Protein AF-B6G979-F1 (afdb_monomer)

Organism: NCBI:txid445975

Sequence (177 aa):
HGLAAPDGGAGAPGVHGSSTDSAPNWQALIAEGRACAERASQGNEYGFYDSWYRSSYRGWLAGAQKNWKVADGKYWSTEELEDFELMLEVCRQTGVEPLVVIQPVKGAAYDQTAYTRDARADYYDMIRTACSRAGARVADFSDKEYDPLFLRDYSHPSAYGSACYSQAMWEFWTASE

pLDDT: mean 89.54, std 18.57, range [31.62, 98.81]

Solvent-accessible surface area (backbone atoms only — not comparable to full-atom values): 10316 Å² total; per-residue (Å²): 139,82,87,82,86,88,79,91,74,88,71,73,80,74,77,78,69,89,76,71,104,60,82,76,65,56,71,59,49,32,53,50,14,41,55,52,24,52,73,41,15,77,81,50,96,70,23,30,24,42,71,53,44,75,74,41,46,71,60,51,50,55,47,38,54,72,68,51,74,62,60,93,82,49,84,68,63,65,66,62,50,51,55,51,51,48,52,48,50,52,26,62,76,70,72,50,86,58,76,46,72,45,75,36,44,34,39,83,62,36,59,72,37,73,56,33,67,68,53,50,50,54,52,53,51,51,52,52,51,53,32,57,75,64,70,46,48,72,49,77,38,57,89,42,19,74,45,42,47,34,28,33,46,69,58,47,61,14,52,20,29,47,36,52,51,51,49,53,53,48,54,54,60,62,71,75,110

Mean predicted aligned error: 7.82 Å

Structure (mmCIF, N/CA/C/O backbone):
data_AF-B6G979-F1
#
_entry.id   AF-B6G979-F1
#
loop_
_atom_site.group_PDB
_atom_site.id
_atom_site.type_symbol
_atom_site.label_atom_id
_atom_site.label_alt_id
_atom_site.label_comp_id
_atom_site.label_asym_id
_atom_site.label_entity_id
_atom_site.label_seq_id
_atom_site.pdbx_PDB_ins_code
_atom_site.Cartn_x
_atom_site.Cartn_y
_atom_site.Cartn_z
_atom_site.occupancy
_atom_site.B_iso_or_equiv
_atom_site.auth_seq_id
_atom_site.auth_comp_id
_atom_site.auth_asym_id
_atom_site.auth_atom_id
_atom_site.pdbx_PDB_model_num
ATOM 1 N N . HIS A 1 1 ? 13.993 54.181 35.212 1.00 38.75 1 HIS A N 1
ATOM 2 C CA . HIS A 1 1 ? 13.264 55.237 34.482 1.00 38.75 1 HIS A CA 1
ATOM 3 C C . HIS A 1 1 ? 12.564 54.603 33.298 1.00 38.75 1 HIS A C 1
ATOM 5 O O . HIS A 1 1 ? 13.216 53.885 32.555 1.00 38.75 1 HIS A O 1
ATOM 11 N N . GLY A 1 2 ? 11.241 54.741 33.237 1.00 32.88 2 GLY A N 1
ATOM 12 C CA . GLY A 1 2 ? 10.390 54.040 32.281 1.00 32.88 2 GLY A CA 1
ATOM 13 C C . GLY A 1 2 ? 10.146 54.773 30.962 1.00 32.88 2 GLY A C 1
ATOM 14 O O . GLY A 1 2 ? 10.623 55.886 30.767 1.00 32.88 2 GLY A O 1
ATOM 15 N N . LEU A 1 3 ? 9.304 54.094 30.171 1.00 35.22 3 LEU A N 1
ATOM 16 C CA . LEU A 1 3 ? 8.438 54.539 29.070 1.00 35.22 3 LEU A CA 1
ATOM 17 C C . LEU A 1 3 ? 9.105 55.056 27.785 1.00 35.22 3 LEU A C 1
ATOM 19 O O . LEU A 1 3 ? 9.657 56.148 27.757 1.00 35.22 3 LEU A O 1
ATOM 23 N N . ALA A 1 4 ? 8.898 54.332 26.680 1.00 34.53 4 ALA A N 1
ATOM 24 C CA . ALA A 1 4 ? 7.824 54.649 25.726 1.00 34.53 4 ALA A CA 1
ATOM 25 C C . ALA A 1 4 ? 7.722 53.570 24.626 1.00 34.53 4 ALA A C 1
ATOM 27 O O . ALA A 1 4 ? 8.734 53.130 24.085 1.00 34.53 4 ALA A O 1
ATOM 28 N N . ALA A 1 5 ? 6.490 53.168 24.302 1.00 43.12 5 ALA A N 1
ATOM 29 C CA . ALA A 1 5 ? 6.134 52.531 23.033 1.00 43.12 5 ALA A CA 1
ATOM 30 C C . ALA A 1 5 ? 5.864 53.617 21.975 1.00 43.12 5 ALA A C 1
ATOM 32 O O . ALA A 1 5 ? 5.496 54.736 22.340 1.00 43.12 5 ALA A O 1
ATOM 33 N N . PRO A 1 6 ? 6.068 53.298 20.690 1.00 45.16 6 PRO A N 1
ATOM 34 C CA . PRO A 1 6 ? 5.013 53.501 19.680 1.00 45.16 6 PRO A CA 1
ATOM 35 C C . PRO A 1 6 ? 5.047 52.363 18.627 1.00 45.16 6 PRO A C 1
ATOM 37 O O . PRO A 1 6 ? 5.988 51.579 18.592 1.00 45.16 6 PRO A O 1
ATOM 40 N N . ASP A 1 7 ? 4.109 52.141 17.715 1.00 39.38 7 ASP A N 1
ATOM 41 C CA . ASP A 1 7 ? 2.789 52.688 17.427 1.00 39.38 7 ASP A CA 1
ATOM 42 C C . ASP A 1 7 ? 2.041 51.607 16.626 1.00 39.38 7 ASP A C 1
ATOM 44 O O . ASP A 1 7 ? 2.651 50.794 15.923 1.00 39.38 7 ASP A O 1
ATOM 48 N N . GLY A 1 8 ? 0.715 51.592 16.743 1.00 38.03 8 GLY A N 1
ATOM 49 C CA . GLY A 1 8 ? -0.152 50.653 16.045 1.00 38.03 8 GLY A CA 1
ATOM 50 C C . GLY A 1 8 ? -0.175 50.884 14.535 1.00 38.03 8 GLY A C 1
ATOM 51 O O . GLY A 1 8 ? -0.609 51.930 14.060 1.00 38.03 8 GLY A O 1
ATOM 52 N N . GLY A 1 9 ? 0.215 49.860 13.778 1.00 31.62 9 GLY A N 1
ATOM 53 C CA . GLY A 1 9 ? -0.150 49.700 12.376 1.00 31.62 9 GLY A CA 1
ATOM 54 C C . GLY A 1 9 ? -1.172 48.579 12.259 1.00 31.62 9 GLY A C 1
ATOM 55 O O . GLY A 1 9 ? -0.820 47.407 12.380 1.00 31.62 9 GLY A O 1
ATOM 56 N N . ALA A 1 10 ? -2.439 48.935 12.048 1.00 42.22 10 ALA A N 1
ATOM 57 C CA . ALA A 1 10 ? -3.503 47.993 11.732 1.00 42.22 10 ALA A CA 1
ATOM 58 C C . ALA A 1 10 ? -3.233 47.361 10.355 1.00 42.22 10 ALA A C 1
ATOM 60 O O . ALA A 1 10 ? -3.624 47.894 9.318 1.00 42.22 10 ALA A O 1
ATOM 61 N N . GLY A 1 11 ? -2.528 46.229 10.347 1.00 35.97 11 GLY A N 1
ATOM 62 C CA . GLY A 1 11 ? -2.514 45.318 9.212 1.00 35.97 11 GLY A CA 1
ATOM 63 C C . GLY A 1 11 ? -3.896 44.689 9.099 1.00 35.97 11 GLY A C 1
ATOM 64 O O . GLY A 1 11 ? -4.362 44.060 10.047 1.00 35.97 11 GLY A O 1
ATOM 65 N N . ALA A 1 12 ? -4.565 44.927 7.972 1.00 39.66 12 ALA A N 1
ATOM 66 C CA . ALA A 1 12 ? -5.878 44.377 7.669 1.00 39.66 12 ALA A CA 1
ATOM 67 C C . ALA A 1 12 ? -5.920 42.874 7.999 1.00 39.66 12 ALA A C 1
ATOM 69 O O . ALA A 1 12 ? -4.967 42.167 7.654 1.00 39.66 12 ALA A O 1
ATOM 70 N N . PRO A 1 13 ? -6.991 42.365 8.640 1.00 43.25 13 PRO A N 1
ATOM 71 C CA . PRO A 1 13 ? -7.164 40.932 8.761 1.00 43.25 13 PRO A CA 1
ATOM 72 C C . PRO A 1 13 ? -7.168 40.375 7.343 1.00 43.25 13 PRO A C 1
ATOM 74 O O . PRO A 1 13 ? -8.034 40.713 6.531 1.00 43.25 13 PRO A O 1
ATOM 77 N N . GLY A 1 14 ? -6.141 39.580 7.036 1.00 37.03 14 GLY A N 1
ATOM 78 C CA . GLY A 1 14 ? -6.128 38.757 5.846 1.00 37.03 14 GLY A CA 1
ATOM 79 C C . GLY A 1 14 ? -7.444 38.008 5.851 1.00 37.03 14 GLY A C 1
ATOM 80 O O . GLY A 1 14 ? -7.756 37.304 6.810 1.00 37.03 14 GLY A O 1
ATOM 81 N N . VAL A 1 15 ? -8.251 38.270 4.830 1.00 40.31 15 VAL A N 1
ATOM 82 C CA . VAL A 1 15 ? -9.494 37.566 4.580 1.00 40.31 15 VAL A CA 1
ATOM 83 C C . VAL A 1 15 ? -9.105 36.095 4.508 1.00 40.31 15 VAL A C 1
ATOM 85 O O . VAL A 1 15 ? -8.581 35.637 3.495 1.00 40.31 15 VAL A O 1
ATOM 88 N N . HIS A 1 16 ? -9.294 35.364 5.609 1.00 46.84 16 HIS A N 1
ATOM 89 C CA . HIS A 1 16 ? -9.448 33.925 5.559 1.00 46.84 16 HIS A CA 1
ATOM 90 C C . HIS A 1 16 ? -10.700 33.732 4.724 1.00 46.84 16 HIS A C 1
ATOM 92 O O . HIS A 1 16 ? -11.820 33.839 5.222 1.00 46.84 16 HIS A O 1
ATOM 98 N N . GLY A 1 17 ? -10.482 33.614 3.415 1.00 38.06 17 GLY A N 1
ATOM 99 C CA . GLY A 1 17 ? -11.512 33.329 2.446 1.00 38.06 17 GLY A CA 1
ATOM 100 C C . GLY A 1 17 ? -12.185 32.046 2.880 1.00 38.06 17 GLY A C 1
ATOM 101 O O . GLY A 1 17 ? -11.676 30.955 2.654 1.00 38.06 17 GLY A O 1
ATOM 102 N N . SER A 1 18 ? -13.323 32.206 3.541 1.00 54.16 18 SER A N 1
ATOM 103 C CA . SER A 1 18 ? -14.420 31.268 3.450 1.00 54.16 18 SER A CA 1
ATOM 104 C C . SER A 1 18 ? -14.801 31.185 1.968 1.00 54.16 18 SER A C 1
ATOM 106 O O . SER A 1 18 ? -15.424 32.092 1.417 1.00 54.16 18 SER A O 1
ATOM 108 N N . SER A 1 19 ? -14.294 30.146 1.305 1.00 48.06 19 SER A 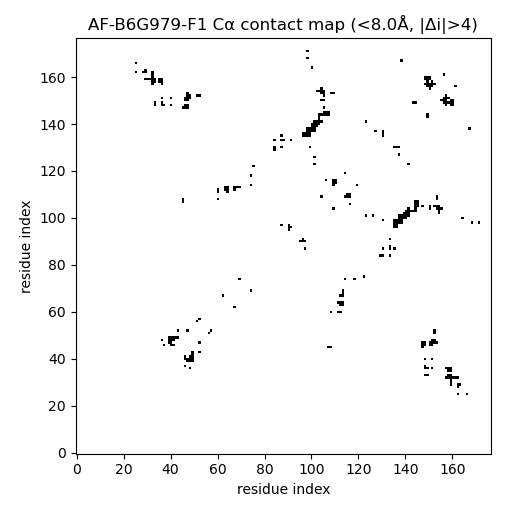N 1
ATOM 109 C CA . SER A 1 19 ? -14.677 29.681 -0.033 1.00 48.06 19 SER A CA 1
ATOM 110 C C . SER A 1 19 ? -14.074 28.276 -0.203 1.00 48.06 19 SER A C 1
ATOM 112 O O . SER A 1 19 ? -12.853 28.165 -0.234 1.00 48.06 19 SER A O 1
ATOM 114 N N . THR A 1 20 ? -14.782 27.149 -0.266 1.00 48.81 20 THR A N 1
ATOM 115 C CA . THR A 1 20 ? -16.203 26.840 -0.485 1.00 48.81 20 THR A CA 1
ATOM 116 C C . THR A 1 20 ? -16.467 25.394 -0.035 1.00 48.81 20 THR A C 1
ATOM 118 O O . THR A 1 20 ? -15.630 24.526 -0.282 1.00 48.81 20 THR A O 1
ATOM 121 N N . ASP A 1 21 ? -17.653 25.154 0.534 1.00 62.19 21 ASP A N 1
ATOM 122 C CA . ASP A 1 21 ? -18.290 23.863 0.862 1.00 62.19 21 ASP A CA 1
ATOM 123 C C . ASP A 1 21 ? -18.506 22.946 -0.358 1.00 62.19 21 ASP A C 1
ATOM 125 O O . ASP A 1 21 ? -19.631 22.633 -0.751 1.00 62.19 21 ASP A O 1
ATOM 129 N N . SER A 1 22 ? -17.441 22.499 -1.011 1.00 77.75 22 SER A N 1
ATOM 130 C CA . SER A 1 22 ? -17.557 21.483 -2.054 1.00 77.75 22 SER A CA 1
ATOM 131 C C . SER A 1 22 ? -16.469 20.443 -1.894 1.00 77.75 22 SER A C 1
ATOM 133 O O . SER A 1 22 ? -15.292 20.794 -1.799 1.00 77.75 22 SER A O 1
ATOM 135 N N . ALA A 1 23 ? -16.874 19.171 -1.902 1.00 88.62 23 ALA A N 1
ATOM 136 C CA . ALA A 1 23 ? -15.964 18.036 -1.916 1.00 88.62 23 ALA A CA 1
ATOM 137 C C . ALA A 1 23 ? -14.838 18.253 -2.949 1.00 88.62 23 ALA A C 1
ATOM 139 O O . ALA A 1 23 ? -15.125 18.724 -4.059 1.00 88.62 23 ALA A O 1
ATOM 140 N N . PRO A 1 24 ? -13.571 17.923 -2.624 1.00 94.88 24 PRO A N 1
ATOM 141 C CA . PRO A 1 24 ? -12.489 17.978 -3.596 1.00 94.88 24 PRO A CA 1
ATOM 142 C C . PRO A 1 24 ? -12.850 17.186 -4.853 1.00 94.88 24 PRO A C 1
ATOM 144 O O . PRO A 1 24 ? -13.507 16.146 -4.784 1.00 94.88 24 PRO A O 1
ATOM 147 N N . ASN A 1 25 ? -12.392 17.645 -6.018 1.00 96.94 25 ASN A N 1
ATOM 148 C CA . ASN A 1 25 ? -12.552 16.880 -7.251 1.00 96.94 25 ASN A CA 1
ATOM 149 C C . ASN A 1 25 ? -11.577 15.689 -7.250 1.00 96.94 25 ASN A C 1
ATOM 151 O O . ASN A 1 25 ? -10.514 15.730 -7.871 1.00 96.94 25 ASN A O 1
ATOM 155 N N . TRP A 1 26 ? -11.939 14.632 -6.522 1.00 97.56 26 TRP A N 1
ATOM 156 C CA . TRP A 1 26 ? -11.119 13.438 -6.335 1.00 97.56 26 TRP A CA 1
ATOM 157 C C . TRP A 1 26 ? -10.763 12.762 -7.651 1.00 97.56 26 TRP A C 1
ATOM 159 O O . TRP A 1 26 ? -9.627 12.329 -7.825 1.00 97.56 26 TRP A O 1
ATOM 169 N N . GLN A 1 27 ? -11.686 12.750 -8.614 1.00 97.94 27 GLN A N 1
ATOM 170 C CA . GLN A 1 27 ? -11.421 12.209 -9.943 1.00 97.94 27 GLN A CA 1
ATOM 171 C C . GLN A 1 27 ? -10.267 12.950 -10.633 1.00 97.94 27 GLN A C 1
ATOM 173 O O . GLN A 1 27 ? -9.372 12.307 -11.183 1.00 97.94 27 GLN A O 1
ATOM 178 N N . ALA A 1 28 ? -10.255 14.286 -10.582 1.00 98.31 28 ALA A N 1
ATOM 179 C CA . ALA A 1 28 ? -9.175 15.086 -11.153 1.00 98.31 28 ALA A CA 1
ATOM 180 C C . ALA A 1 28 ? -7.848 14.883 -10.404 1.00 98.31 28 ALA A C 1
ATOM 182 O O . ALA A 1 28 ? -6.824 14.663 -11.046 1.00 98.31 28 ALA A O 1
ATOM 183 N N . LEU A 1 29 ? -7.869 14.881 -9.066 1.00 98.56 29 LEU A N 1
ATOM 184 C CA . LEU A 1 29 ? -6.671 14.683 -8.238 1.00 98.56 29 LEU A CA 1
ATOM 185 C C . LEU A 1 29 ? -6.046 13.296 -8.447 1.00 98.56 29 LEU A C 1
ATOM 187 O O . LEU A 1 29 ? -4.827 13.164 -8.545 1.00 98.56 29 LEU A O 1
ATOM 191 N N . ILE A 1 30 ? -6.872 12.256 -8.568 1.00 98.75 30 ILE A N 1
ATOM 192 C CA . ILE A 1 30 ? -6.418 10.892 -8.855 1.00 98.75 30 ILE A CA 1
ATOM 193 C C . ILE A 1 30 ? -5.847 10.788 -10.269 1.00 98.75 30 ILE A C 1
ATOM 195 O O . ILE A 1 30 ? -4.794 10.174 -10.453 1.00 98.75 30 ILE A O 1
ATOM 199 N N . ALA A 1 31 ? -6.502 11.393 -11.264 1.00 98.75 31 ALA A N 1
ATOM 200 C CA . ALA A 1 31 ? -6.002 11.411 -12.637 1.00 98.75 31 ALA A CA 1
ATOM 201 C C . ALA A 1 31 ? -4.652 12.142 -12.737 1.00 98.75 31 ALA A C 1
ATOM 203 O O . ALA A 1 31 ? -3.720 11.643 -13.371 1.00 98.75 31 ALA A O 1
ATOM 204 N N . GLU A 1 32 ? -4.514 13.284 -12.062 1.00 98.75 32 GLU A N 1
ATOM 205 C CA . GLU A 1 32 ? -3.253 14.020 -11.973 1.00 98.75 32 GLU A CA 1
ATOM 206 C C . GLU A 1 32 ? -2.170 13.197 -11.264 1.00 98.75 32 GLU A C 1
ATOM 208 O O . GLU A 1 32 ? -1.052 13.078 -11.772 1.00 98.75 32 GLU A O 1
ATOM 213 N N . GLY A 1 33 ? -2.506 12.570 -10.133 1.00 98.75 33 GLY A N 1
ATOM 214 C CA . GLY A 1 33 ? -1.609 11.684 -9.396 1.00 98.75 33 GLY A CA 1
ATOM 215 C C . GLY A 1 33 ? -1.112 10.514 -10.248 1.00 98.75 33 GLY A C 1
ATOM 216 O O . GLY A 1 33 ? 0.084 10.212 -10.240 1.00 98.75 33 GLY A O 1
ATOM 217 N N . ARG A 1 34 ? -1.997 9.901 -11.044 1.00 98.75 34 ARG A N 1
ATOM 218 C CA . ARG A 1 34 ? -1.643 8.833 -11.993 1.00 98.75 34 ARG A CA 1
ATOM 219 C C . ARG A 1 34 ? -0.700 9.338 -13.079 1.00 98.75 34 ARG A C 1
ATOM 221 O O . ARG A 1 34 ? 0.357 8.744 -13.268 1.00 98.75 34 ARG A O 1
ATOM 228 N N . ALA A 1 35 ? -0.995 10.478 -13.701 1.00 98.75 35 ALA A N 1
ATOM 229 C CA . ALA A 1 35 ? -0.119 11.067 -14.713 1.00 98.75 35 ALA A CA 1
ATOM 230 C C . ALA A 1 35 ? 1.263 11.456 -14.142 1.00 98.75 35 ALA A C 1
ATOM 232 O O . ALA A 1 35 ? 2.286 11.314 -14.814 1.00 98.75 35 ALA A O 1
ATOM 233 N N . CYS A 1 36 ? 1.322 11.940 -12.897 1.00 98.75 36 CYS A N 1
ATOM 234 C CA . CYS A 1 36 ? 2.577 12.186 -12.182 1.00 98.75 36 CYS A CA 1
ATOM 235 C C . CYS A 1 36 ? 3.379 10.895 -11.975 1.00 98.75 36 CYS A C 1
ATOM 237 O O . CYS A 1 36 ? 4.582 10.883 -12.245 1.00 98.75 36 CYS A O 1
ATOM 239 N N . ALA A 1 37 ? 2.726 9.821 -11.525 1.00 98.62 37 ALA A N 1
ATOM 240 C CA . ALA A 1 37 ? 3.371 8.529 -11.320 1.00 98.62 37 ALA A CA 1
ATOM 241 C C . ALA A 1 37 ? 3.907 7.944 -12.637 1.00 98.62 37 ALA A C 1
ATOM 243 O O . ALA A 1 37 ? 5.048 7.489 -12.672 1.00 98.62 37 ALA A O 1
ATOM 244 N N . GLU A 1 38 ? 3.145 8.031 -13.732 1.00 98.56 38 GLU A N 1
ATOM 245 C CA . GLU A 1 38 ? 3.563 7.591 -15.074 1.00 98.56 38 GLU A CA 1
ATOM 246 C C . GLU A 1 38 ? 4.804 8.335 -15.563 1.00 98.56 38 GLU A C 1
ATOM 248 O O . GLU A 1 38 ? 5.779 7.717 -15.986 1.00 98.56 38 GLU A O 1
ATOM 253 N N . ARG A 1 39 ? 4.812 9.671 -15.467 1.00 98.69 39 ARG A N 1
ATOM 254 C CA . ARG A 1 39 ? 5.978 10.483 -15.859 1.00 98.69 39 ARG A CA 1
ATOM 255 C C . ARG A 1 39 ? 7.228 10.142 -15.056 1.00 98.69 39 ARG A C 1
ATOM 257 O O . ARG A 1 39 ? 8.331 10.276 -15.572 1.00 98.69 39 ARG A O 1
ATOM 264 N N . ALA A 1 40 ? 7.060 9.731 -13.803 1.00 98.50 40 ALA A N 1
ATOM 265 C CA . ALA A 1 40 ? 8.165 9.401 -12.918 1.00 98.50 40 ALA A CA 1
ATOM 266 C C . ALA A 1 40 ? 8.685 7.960 -13.074 1.00 98.50 40 ALA A C 1
ATOM 268 O O . ALA A 1 40 ? 9.722 7.665 -12.483 1.00 98.50 40 ALA A O 1
ATOM 269 N N . SER A 1 41 ? 8.003 7.076 -13.816 1.00 97.94 41 SER A N 1
ATOM 270 C CA . SER A 1 41 ? 8.258 5.622 -13.830 1.00 97.94 41 SER A CA 1
ATOM 271 C C . SER A 1 41 ? 8.441 5.015 -15.229 1.00 97.94 41 SER A C 1
ATOM 273 O O . SER A 1 41 ? 8.054 3.879 -15.491 1.00 97.94 41 SER A O 1
ATOM 275 N N . GLN A 1 42 ? 9.048 5.762 -16.153 1.00 97.38 42 GLN A N 1
ATOM 276 C CA . GLN A 1 42 ? 9.172 5.355 -17.561 1.00 97.38 42 GLN A CA 1
ATOM 277 C C . GLN A 1 42 ? 10.357 4.414 -17.830 1.00 97.38 42 GLN A C 1
ATOM 279 O O . GLN A 1 42 ? 10.444 3.808 -18.896 1.00 97.38 42 GLN A O 1
ATOM 284 N N . GLY A 1 43 ? 11.299 4.313 -16.895 1.00 96.69 43 GLY A N 1
ATOM 285 C CA . GLY A 1 43 ? 12.577 3.630 -17.068 1.00 96.69 43 GLY A CA 1
ATOM 286 C C . GLY A 1 43 ? 12.622 2.188 -16.567 1.00 96.69 43 GLY A C 1
ATOM 287 O O . GLY A 1 43 ? 13.712 1.614 -16.531 1.00 96.69 43 GLY A O 1
ATOM 288 N N . ASN A 1 44 ? 11.502 1.604 -16.129 1.00 97.44 44 ASN A N 1
ATOM 289 C CA . ASN A 1 44 ? 11.465 0.232 -15.617 1.00 97.44 44 ASN A CA 1
ATOM 290 C C . ASN A 1 44 ? 10.085 -0.430 -15.751 1.00 97.44 44 ASN A C 1
ATOM 292 O O . ASN A 1 44 ? 9.057 0.234 -15.756 1.00 97.44 44 ASN A O 1
ATOM 296 N N . GLU A 1 45 ? 10.075 -1.762 -15.809 1.00 95.56 45 GLU A N 1
ATOM 297 C CA . GLU A 1 45 ? 8.861 -2.576 -15.992 1.00 95.56 45 GLU A CA 1
ATOM 298 C C . GLU A 1 45 ? 7.972 -2.675 -14.739 1.00 95.56 45 GLU A C 1
ATOM 300 O O . GLU A 1 45 ? 6.800 -3.025 -14.834 1.00 95.56 45 GLU A O 1
ATOM 305 N N . TYR A 1 46 ? 8.508 -2.346 -13.560 1.00 96.56 46 TYR A N 1
ATOM 306 C CA . TYR A 1 46 ? 7.816 -2.483 -12.273 1.00 96.56 46 TYR A CA 1
ATOM 307 C C . TYR A 1 46 ? 7.033 -1.220 -11.866 1.00 96.56 46 TYR A C 1
ATOM 309 O O . TYR A 1 46 ? 6.410 -1.183 -10.799 1.00 96.56 46 TYR A O 1
ATOM 317 N N . GLY A 1 47 ? 7.104 -0.150 -12.665 1.00 97.88 47 GLY A N 1
ATOM 318 C CA . GLY A 1 47 ? 6.479 1.137 -12.354 1.00 97.88 47 GLY A CA 1
ATOM 319 C C . GLY A 1 47 ? 7.060 1.825 -11.111 1.00 97.88 47 GLY A C 1
ATOM 320 O O . GLY A 1 47 ? 6.376 2.593 -10.437 1.00 97.88 47 GLY A O 1
ATOM 321 N N . PHE A 1 48 ? 8.306 1.530 -10.735 1.00 98.62 48 PHE A N 1
ATOM 322 C CA . PHE A 1 48 ? 9.003 2.302 -9.706 1.00 98.62 48 PHE A CA 1
ATOM 323 C C . PHE A 1 48 ? 9.360 3.688 -10.225 1.00 98.62 48 PHE A C 1
ATOM 325 O O . PHE A 1 48 ? 9.592 3.868 -11.417 1.00 98.62 48 PHE A O 1
ATOM 332 N N . TYR A 1 49 ? 9.489 4.664 -9.332 1.00 98.62 49 TYR A N 1
ATOM 333 C CA . TYR A 1 49 ? 10.049 5.950 -9.717 1.00 98.62 49 TYR A CA 1
ATOM 334 C C . TYR A 1 49 ? 11.506 5.762 -10.138 1.00 98.62 49 TYR A C 1
ATOM 336 O O . TYR A 1 49 ? 12.310 5.160 -9.421 1.00 98.62 49 TYR A O 1
ATOM 344 N N . ASP A 1 50 ? 11.857 6.307 -11.296 1.00 98.75 50 ASP A N 1
ATOM 345 C CA . ASP A 1 50 ? 13.116 6.027 -11.979 1.00 98.75 50 ASP A CA 1
ATOM 346 C C . ASP A 1 50 ? 14.344 6.432 -11.157 1.00 98.75 50 ASP A C 1
ATOM 348 O O . ASP A 1 50 ? 15.398 5.801 -11.253 1.00 98.75 50 ASP A O 1
ATOM 352 N N . SER A 1 51 ? 14.218 7.480 -10.335 1.00 97.94 51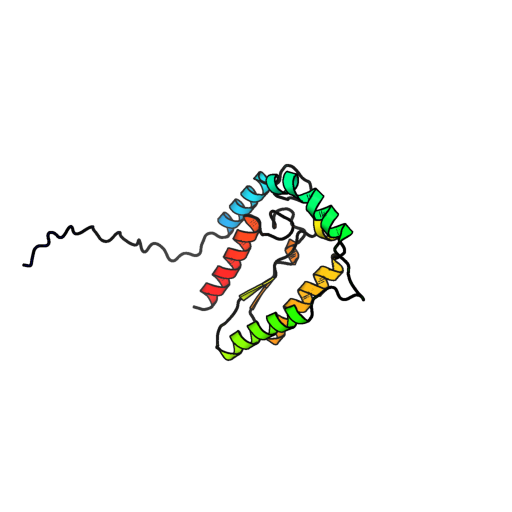 SER A N 1
ATOM 353 C CA . SER A 1 51 ? 15.269 7.900 -9.405 1.00 97.94 51 SER A CA 1
ATOM 354 C C . SER A 1 51 ? 15.592 6.798 -8.399 1.00 97.94 51 SER A C 1
ATOM 356 O O . SER A 1 51 ? 16.751 6.397 -8.304 1.00 97.94 51 SER A O 1
ATOM 358 N N . TRP A 1 52 ? 14.573 6.272 -7.716 1.00 98.31 52 TRP A N 1
ATOM 359 C CA . TRP A 1 52 ? 14.716 5.198 -6.736 1.00 98.31 52 TRP A CA 1
ATOM 360 C C . TRP A 1 52 ? 15.139 3.886 -7.395 1.00 98.31 52 TRP A C 1
ATOM 362 O O . TRP A 1 52 ? 16.031 3.198 -6.898 1.00 98.31 52 TRP A O 1
ATOM 372 N N . TYR A 1 53 ? 14.555 3.551 -8.548 1.00 98.56 53 TYR A N 1
ATOM 373 C CA . TYR A 1 53 ? 14.879 2.318 -9.258 1.00 98.56 53 TYR A CA 1
ATOM 374 C C . TYR A 1 53 ? 16.372 2.231 -9.589 1.00 98.56 53 TYR A C 1
ATOM 376 O O . TYR A 1 53 ? 17.034 1.248 -9.248 1.00 98.56 53 TYR A O 1
ATOM 384 N N . ARG A 1 54 ? 16.930 3.295 -10.185 1.00 98.31 54 ARG A N 1
ATOM 385 C CA . ARG A 1 54 ? 18.353 3.354 -10.549 1.00 98.31 54 ARG A CA 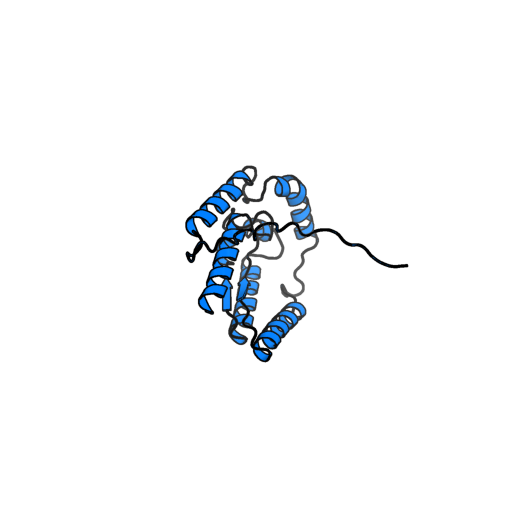1
ATOM 386 C C . ARG A 1 54 ? 19.280 3.295 -9.339 1.00 98.31 54 ARG A C 1
ATOM 388 O O . ARG A 1 54 ? 20.337 2.677 -9.437 1.00 98.31 54 ARG A O 1
ATOM 395 N N . SER A 1 55 ? 18.925 3.947 -8.232 1.00 97.75 55 SER A N 1
ATOM 396 C CA . SER A 1 55 ? 19.807 4.040 -7.063 1.00 97.75 55 SER A CA 1
ATOM 397 C C . SER A 1 55 ? 19.711 2.846 -6.119 1.00 97.75 55 SER A C 1
ATOM 399 O O . SER A 1 55 ? 20.693 2.520 -5.458 1.00 97.75 55 SER A O 1
ATOM 401 N N . SER A 1 56 ? 18.537 2.221 -6.010 1.00 98.19 56 SER A N 1
ATOM 402 C CA . SER A 1 56 ? 18.193 1.435 -4.820 1.00 98.19 56 SER A CA 1
ATOM 403 C C . SER A 1 56 ? 17.671 0.035 -5.122 1.00 98.19 56 SER A C 1
ATOM 405 O O . SER A 1 56 ? 17.940 -0.867 -4.330 1.00 98.19 56 SER A O 1
ATOM 407 N N . TYR A 1 57 ? 16.996 -0.195 -6.255 1.00 98.19 57 TYR A N 1
ATOM 408 C CA . TYR A 1 57 ? 16.284 -1.459 -6.496 1.00 98.19 57 TYR A CA 1
ATOM 409 C C . TYR A 1 57 ? 17.192 -2.694 -6.426 1.00 98.19 57 TYR A C 1
ATOM 411 O O . TYR A 1 57 ? 16.893 -3.638 -5.699 1.00 98.19 57 TYR A O 1
ATOM 419 N N . ARG A 1 58 ? 18.345 -2.674 -7.114 1.00 98.06 58 ARG A N 1
ATOM 420 C CA . ARG A 1 58 ? 19.276 -3.821 -7.127 1.00 98.06 58 ARG A CA 1
ATOM 421 C C . ARG A 1 58 ? 19.805 -4.152 -5.730 1.00 98.06 58 ARG A C 1
ATOM 423 O O . ARG A 1 58 ? 19.908 -5.322 -5.377 1.00 98.06 58 ARG A O 1
ATOM 430 N N . GLY A 1 59 ? 20.141 -3.124 -4.949 1.00 98.44 59 GLY A N 1
ATOM 431 C CA . GLY A 1 59 ? 20.641 -3.289 -3.583 1.00 98.44 59 GLY A CA 1
ATOM 432 C C . GLY A 1 59 ? 19.558 -3.792 -2.632 1.00 98.44 59 GLY A C 1
ATOM 433 O O . GLY A 1 59 ? 19.801 -4.723 -1.867 1.00 98.44 59 GLY A O 1
ATOM 434 N N . TRP A 1 60 ? 18.353 -3.224 -2.730 1.00 98.12 60 TRP A N 1
ATOM 435 C CA . TRP A 1 60 ? 17.186 -3.668 -1.974 1.00 98.12 60 TRP A CA 1
ATOM 436 C C . TRP A 1 60 ? 16.859 -5.136 -2.266 1.00 98.12 60 TRP A C 1
ATOM 438 O O . TRP A 1 60 ? 16.780 -5.928 -1.331 1.00 98.12 60 TRP A O 1
ATOM 448 N N . LEU A 1 61 ? 16.770 -5.525 -3.544 1.00 98.12 61 LEU A N 1
ATOM 449 C CA . LEU A 1 61 ? 16.418 -6.889 -3.940 1.00 98.12 61 LEU A CA 1
ATOM 450 C C . LEU A 1 61 ? 17.465 -7.905 -3.471 1.00 98.12 61 LEU A C 1
ATOM 452 O O . LEU A 1 61 ? 17.115 -8.912 -2.858 1.00 98.12 61 LEU A O 1
ATOM 456 N N . ALA A 1 62 ? 18.752 -7.624 -3.697 1.00 98.25 62 ALA A N 1
ATOM 457 C CA . ALA A 1 62 ? 19.831 -8.493 -3.229 1.00 98.25 62 ALA A CA 1
ATOM 458 C C . ALA A 1 62 ? 19.826 -8.633 -1.696 1.00 98.25 62 ALA A C 1
ATOM 460 O O . ALA A 1 62 ? 20.036 -9.725 -1.166 1.00 98.25 62 ALA A O 1
ATOM 461 N N . GLY A 1 63 ? 19.555 -7.537 -0.979 1.00 97.94 63 GLY A N 1
ATOM 462 C CA . GLY A 1 63 ? 19.397 -7.535 0.473 1.00 97.94 63 GLY A CA 1
ATOM 463 C C . GLY A 1 63 ? 18.211 -8.380 0.934 1.00 97.94 63 GLY A C 1
ATOM 464 O O . GLY A 1 63 ? 18.375 -9.212 1.826 1.00 97.94 63 GLY A O 1
ATOM 465 N N . ALA A 1 64 ? 17.049 -8.220 0.300 1.00 96.62 64 ALA A N 1
ATOM 466 C CA . ALA A 1 64 ? 15.841 -8.982 0.597 1.00 96.62 64 ALA A CA 1
ATOM 467 C C . ALA A 1 64 ? 16.057 -10.485 0.365 1.00 96.62 64 ALA A C 1
ATOM 469 O O . ALA A 1 64 ? 15.842 -11.289 1.265 1.00 96.62 64 ALA A O 1
ATOM 470 N N . GLN A 1 65 ? 16.583 -10.881 -0.794 1.00 96.19 65 GLN A N 1
ATOM 471 C CA . GLN A 1 65 ? 16.831 -12.291 -1.123 1.00 96.19 65 GLN A CA 1
ATOM 472 C C . GLN A 1 65 ? 17.854 -12.950 -0.189 1.00 96.19 65 GLN A C 1
ATOM 474 O O . GLN A 1 65 ? 17.718 -14.119 0.197 1.00 96.19 65 GLN A O 1
ATOM 479 N N . LYS A 1 66 ? 18.885 -12.197 0.206 1.00 96.31 66 LYS A N 1
ATOM 480 C CA . LYS A 1 66 ? 19.909 -12.688 1.126 1.00 96.31 66 LYS A CA 1
ATOM 481 C C . LYS A 1 66 ? 19.369 -12.829 2.548 1.00 96.31 66 LYS A C 1
ATOM 483 O O . LYS A 1 66 ? 19.562 -13.881 3.157 1.00 96.31 66 LYS A O 1
ATOM 488 N N . ASN A 1 67 ? 18.717 -11.789 3.063 1.00 94.56 67 ASN A N 1
ATOM 489 C CA . ASN A 1 67 ? 18.483 -11.628 4.498 1.00 94.56 67 ASN A CA 1
ATOM 490 C C . ASN A 1 67 ? 17.058 -11.968 4.937 1.00 94.56 67 ASN A C 1
ATOM 492 O O . ASN A 1 67 ? 16.871 -12.346 6.089 1.00 94.56 67 ASN A O 1
ATOM 496 N N . TRP A 1 68 ? 16.054 -11.835 4.070 1.00 93.00 68 TRP A N 1
ATOM 497 C CA . TRP A 1 68 ? 14.677 -12.137 4.450 1.00 93.00 68 TRP A CA 1
ATOM 498 C C . TRP A 1 68 ? 14.478 -13.647 4.428 1.00 93.00 68 TRP A C 1
ATOM 500 O O . TRP A 1 68 ? 14.718 -14.315 3.416 1.00 93.00 68 TRP A O 1
ATOM 510 N N . LYS A 1 69 ? 14.097 -14.189 5.583 1.00 86.56 69 LYS A N 1
ATOM 511 C CA . LYS A 1 69 ? 13.860 -15.611 5.814 1.00 86.56 69 LYS A CA 1
ATOM 512 C C . LYS A 1 69 ? 12.590 -15.753 6.633 1.00 86.56 69 LYS A C 1
ATOM 514 O O . LYS A 1 69 ? 12.340 -14.958 7.531 1.00 86.56 69 LYS A O 1
ATOM 519 N N . VAL A 1 70 ? 11.829 -16.790 6.321 1.00 84.44 70 VAL A N 1
ATOM 520 C CA . VAL A 1 70 ? 10.638 -17.176 7.072 1.00 84.44 70 VAL A CA 1
ATOM 521 C C . VAL A 1 70 ? 11.064 -18.321 7.975 1.00 84.44 70 VAL A C 1
ATOM 523 O O . VAL A 1 70 ? 11.443 -19.384 7.483 1.00 84.44 70 VAL A O 1
ATOM 526 N N . ALA A 1 71 ? 11.077 -18.085 9.282 1.00 79.62 71 ALA A N 1
ATOM 527 C CA . ALA A 1 71 ? 11.409 -19.111 10.261 1.00 79.62 71 ALA A CA 1
ATOM 528 C C . ALA A 1 71 ? 10.138 -19.892 10.611 1.00 79.62 71 ALA A C 1
ATOM 530 O O . ALA A 1 71 ? 9.133 -19.293 10.983 1.00 79.62 71 ALA A O 1
ATOM 531 N N . ASP A 1 72 ? 10.170 -21.217 10.464 1.00 81.50 72 ASP A N 1
ATOM 532 C CA . ASP A 1 72 ? 9.085 -22.120 10.880 1.00 81.50 72 ASP A CA 1
ATOM 533 C C . ASP A 1 72 ? 7.690 -21.754 10.329 1.00 81.50 72 ASP A C 1
ATOM 535 O O . ASP A 1 72 ? 6.675 -21.938 10.997 1.00 81.50 72 ASP A O 1
ATOM 539 N N . GLY A 1 73 ? 7.629 -21.192 9.115 1.00 75.75 73 GLY A N 1
ATOM 540 C CA . GLY A 1 73 ? 6.372 -20.752 8.492 1.00 75.75 73 GLY A CA 1
ATOM 541 C C . GLY A 1 73 ? 5.728 -19.522 9.146 1.00 75.75 73 GLY A C 1
ATOM 542 O O . GLY A 1 73 ? 4.619 -19.147 8.774 1.00 75.75 73 GLY A O 1
ATOM 543 N N . LYS A 1 74 ? 6.406 -18.873 10.099 1.00 82.81 74 LYS A N 1
ATOM 544 C CA . LYS A 1 74 ? 5.949 -17.637 10.737 1.00 82.81 74 LYS A CA 1
ATOM 545 C C . LYS A 1 74 ? 6.411 -16.443 9.916 1.00 82.81 74 LYS A C 1
ATOM 547 O O . LYS A 1 74 ? 7.560 -16.013 10.004 1.00 82.81 74 LYS A O 1
ATOM 552 N N . TYR A 1 75 ? 5.508 -15.931 9.091 1.00 85.06 75 TYR A N 1
ATOM 553 C CA . TYR A 1 75 ? 5.770 -14.757 8.262 1.00 85.06 75 TYR A CA 1
ATOM 554 C C . TYR A 1 75 ? 5.654 -13.444 9.047 1.00 85.06 75 TYR A C 1
ATOM 556 O O . TYR A 1 75 ? 6.354 -12.482 8.732 1.00 85.06 75 TYR A O 1
ATOM 564 N N . TRP A 1 76 ? 4.797 -13.411 10.070 1.00 88.06 76 TRP A N 1
ATOM 565 C CA . TRP A 1 76 ? 4.396 -12.185 10.763 1.00 88.06 76 TRP A CA 1
ATOM 566 C C . TRP A 1 76 ? 4.808 -12.210 12.229 1.00 88.06 76 TRP A C 1
ATOM 568 O O . TRP A 1 76 ? 4.796 -13.262 12.872 1.00 88.06 76 TRP A O 1
ATOM 578 N N . SER A 1 77 ? 5.166 -11.037 12.749 1.00 88.75 77 SER A N 1
ATOM 579 C CA . SER A 1 77 ? 5.431 -10.852 14.173 1.00 88.75 77 SER A CA 1
ATOM 580 C C . SER A 1 77 ? 4.116 -10.909 14.946 1.00 88.75 77 SER A C 1
ATOM 582 O O . SER A 1 77 ? 3.188 -10.159 14.648 1.00 88.75 77 SER A O 1
ATOM 584 N N . THR A 1 78 ? 4.042 -11.792 15.941 1.00 91.06 78 THR A N 1
ATOM 585 C CA . THR A 1 78 ? 2.918 -11.823 16.885 1.00 91.06 78 THR A CA 1
ATOM 586 C C . THR A 1 78 ? 2.923 -10.593 17.784 1.00 91.06 78 THR A C 1
ATOM 588 O O . THR A 1 78 ? 1.859 -10.067 18.071 1.00 91.06 78 THR A O 1
ATOM 591 N N . GLU A 1 79 ? 4.107 -10.097 18.156 1.00 95.00 79 GLU A N 1
ATOM 592 C CA . GLU A 1 79 ? 4.266 -8.908 19.006 1.00 95.00 79 GLU A CA 1
ATOM 593 C C . GLU A 1 79 ? 3.699 -7.655 18.316 1.00 95.00 79 GLU A C 1
ATOM 595 O O . GLU A 1 79 ? 2.912 -6.929 18.907 1.00 95.00 79 GLU A O 1
ATOM 600 N N . GLU A 1 80 ? 3.987 -7.454 17.024 1.00 96.56 80 GLU A N 1
ATOM 601 C CA . GLU A 1 80 ? 3.445 -6.310 16.264 1.00 96.56 80 GLU A CA 1
ATOM 602 C C . GLU A 1 80 ? 1.921 -6.398 16.080 1.00 96.56 80 GLU A C 1
ATOM 604 O O . GLU A 1 80 ? 1.229 -5.380 16.049 1.00 96.56 80 GLU A O 1
ATOM 609 N N . LEU A 1 81 ? 1.377 -7.616 15.952 1.00 96.44 81 LEU A N 1
ATOM 610 C CA . LEU A 1 81 ? -0.072 -7.812 15.908 1.00 96.44 81 LEU A CA 1
ATOM 611 C C . LEU A 1 81 ? -0.712 -7.487 17.263 1.00 96.44 81 LEU A C 1
ATOM 613 O O . LEU A 1 81 ? -1.747 -6.826 17.295 1.00 96.44 81 LEU A O 1
ATOM 617 N N . GLU A 1 82 ? -0.105 -7.926 18.366 1.00 97.62 82 GLU A N 1
ATOM 618 C CA . GLU A 1 82 ? -0.569 -7.627 19.725 1.00 97.62 82 GLU A CA 1
ATOM 619 C C . GLU A 1 82 ? -0.539 -6.119 20.010 1.00 97.62 82 GLU A C 1
ATOM 621 O O . GLU A 1 82 ? -1.522 -5.577 20.516 1.00 97.62 82 GLU A O 1
ATOM 626 N N . ASP A 1 83 ? 0.525 -5.421 19.607 1.00 98.44 83 ASP A N 1
ATOM 627 C CA . ASP A 1 83 ? 0.636 -3.964 19.734 1.00 98.44 83 ASP A CA 1
ATOM 628 C C . ASP A 1 83 ? -0.420 -3.231 18.890 1.00 98.44 83 ASP A C 1
ATOM 630 O O . ASP A 1 83 ? -1.043 -2.264 19.346 1.00 98.44 83 ASP A O 1
ATOM 634 N N . PHE A 1 84 ? -0.676 -3.706 17.667 1.00 98.31 84 PHE A N 1
ATOM 635 C CA . PHE A 1 84 ? -1.735 -3.166 16.818 1.00 98.31 84 PHE A CA 1
ATOM 636 C C . PHE A 1 84 ? -3.126 -3.370 17.434 1.00 98.31 84 PHE A C 1
ATOM 638 O O . PHE A 1 84 ? -3.919 -2.428 17.500 1.00 98.31 84 PHE A O 1
ATOM 645 N N . GLU A 1 85 ? -3.425 -4.572 17.930 1.00 98.19 85 GLU A N 1
ATOM 646 C CA . GLU A 1 85 ? -4.687 -4.870 18.613 1.00 98.19 85 GLU A CA 1
ATOM 647 C C . GLU A 1 85 ? -4.853 -4.043 19.895 1.00 98.19 85 GLU A C 1
ATOM 649 O O . GLU A 1 85 ? -5.953 -3.556 20.172 1.00 98.19 85 GLU A O 1
ATOM 654 N N . LEU A 1 86 ? -3.769 -3.814 20.642 1.00 98.44 86 LEU A N 1
ATOM 655 C CA . LEU A 1 86 ? -3.767 -2.952 21.821 1.00 98.44 86 LEU A CA 1
ATOM 656 C C . LEU A 1 86 ? -4.122 -1.504 21.462 1.00 98.44 86 LEU A C 1
ATOM 658 O O . LEU A 1 86 ? -4.925 -0.883 22.159 1.00 98.44 86 LEU A O 1
ATOM 662 N N . MET A 1 87 ? -3.580 -0.965 20.366 1.00 98.44 87 MET A N 1
ATOM 663 C CA . MET A 1 87 ? -3.934 0.376 19.888 1.00 98.44 87 MET A CA 1
ATOM 664 C C . MET A 1 87 ? -5.432 0.482 19.566 1.00 98.44 87 MET A C 1
ATOM 666 O O . MET A 1 87 ? -6.091 1.421 20.018 1.00 98.44 87 MET A O 1
ATOM 670 N N . LEU A 1 88 ? -5.992 -0.507 18.859 1.00 98.44 88 LEU A N 1
ATOM 671 C CA . LEU A 1 88 ? -7.424 -0.543 18.542 1.00 98.44 88 LEU A CA 1
ATOM 672 C C . LEU A 1 88 ? -8.295 -0.624 19.804 1.00 98.44 88 LEU A C 1
ATOM 674 O O . LEU A 1 88 ? -9.336 0.031 19.887 1.00 98.44 88 LEU A O 1
ATOM 678 N N . GLU A 1 89 ? -7.862 -1.390 20.805 1.00 98.06 89 GLU A N 1
ATOM 679 C CA . GLU A 1 89 ? -8.553 -1.485 22.089 1.00 98.06 89 GLU A CA 1
ATOM 680 C C . GLU A 1 89 ? -8.525 -0.152 22.850 1.00 98.06 89 GLU A C 1
ATOM 682 O O . GLU A 1 89 ? -9.553 0.270 23.384 1.00 98.06 89 GLU A O 1
ATOM 687 N N . VAL A 1 90 ? -7.395 0.562 22.851 1.00 98.38 90 VAL A N 1
ATOM 688 C CA . VAL A 1 90 ? -7.306 1.912 23.434 1.00 98.38 90 VAL A CA 1
ATOM 689 C C . VAL A 1 90 ? -8.264 2.871 22.729 1.00 98.38 90 VAL A C 1
ATOM 691 O O . VAL A 1 90 ? -8.998 3.597 23.404 1.00 98.38 90 VAL A O 1
ATOM 694 N N . CYS A 1 91 ? -8.320 2.855 21.394 1.00 98.12 91 CYS A N 1
ATOM 695 C CA . CYS A 1 91 ? -9.283 3.649 20.627 1.00 98.12 91 CYS A CA 1
ATOM 696 C C . CYS A 1 91 ? -10.725 3.366 21.071 1.00 98.12 91 CYS A C 1
ATOM 698 O O . CYS A 1 91 ? -11.455 4.285 21.450 1.00 98.12 91 CYS A O 1
ATOM 700 N N . ARG A 1 92 ? -11.104 2.086 21.147 1.00 96.06 92 ARG A N 1
ATOM 701 C CA . ARG A 1 92 ? -12.435 1.653 21.590 1.00 96.06 92 ARG A CA 1
ATOM 702 C C . ARG A 1 92 ? -12.762 2.109 23.016 1.00 96.06 92 ARG A C 1
ATOM 704 O O . ARG A 1 92 ? -13.874 2.566 23.267 1.00 96.06 92 ARG A O 1
ATOM 711 N N . GLN A 1 93 ? -11.822 1.988 23.954 1.00 97.50 93 GLN A N 1
ATOM 712 C CA . GLN A 1 93 ? -12.028 2.376 25.357 1.00 97.50 93 GLN A CA 1
ATOM 713 C C . GLN A 1 93 ? -12.127 3.892 25.557 1.00 97.50 93 GLN A C 1
ATOM 715 O O . GLN A 1 93 ? -12.786 4.348 26.490 1.00 97.50 93 GLN A O 1
ATOM 720 N N . THR A 1 94 ? -11.471 4.669 24.696 1.00 97.81 94 THR A N 1
ATOM 721 C CA . THR A 1 94 ? -11.422 6.135 24.788 1.00 97.81 94 THR A CA 1
ATOM 722 C C . THR A 1 94 ? -12.464 6.834 23.916 1.00 97.81 94 THR A C 1
ATOM 724 O O . THR A 1 94 ? -12.622 8.048 24.023 1.00 97.81 94 THR A O 1
ATOM 727 N N . GLY A 1 95 ? -13.194 6.087 23.082 1.00 96.06 95 GLY A N 1
ATOM 728 C CA . GLY A 1 95 ? -14.161 6.641 22.133 1.00 96.06 95 GLY A CA 1
ATOM 729 C C . GLY A 1 95 ? -13.513 7.315 20.919 1.00 96.06 95 GLY A C 1
ATOM 730 O O . GLY A 1 95 ? -14.168 8.103 20.246 1.00 96.06 95 GLY A O 1
ATOM 731 N N . VAL A 1 96 ? -12.236 7.034 20.640 1.00 96.31 96 VAL A N 1
ATOM 732 C CA . VAL A 1 96 ? -11.575 7.458 19.400 1.00 96.31 96 VAL A CA 1
ATOM 733 C C . VAL A 1 96 ? -11.951 6.474 18.298 1.00 96.31 96 VAL A C 1
ATOM 735 O O . VAL A 1 96 ? -11.744 5.274 18.450 1.00 96.31 96 VAL A O 1
ATOM 738 N N . GLU A 1 97 ? -12.461 6.974 17.175 1.00 96.00 97 GLU A N 1
ATOM 739 C CA . GLU A 1 97 ? -12.794 6.155 16.007 1.00 96.00 97 GLU A CA 1
ATOM 740 C C . GLU A 1 97 ? -11.637 6.165 14.993 1.00 96.00 97 GLU A C 1
ATOM 742 O O . GLU A 1 97 ? -11.385 7.199 14.370 1.00 96.00 97 GLU A O 1
ATOM 747 N N . PRO A 1 98 ? -10.905 5.050 14.802 1.00 96.88 98 PRO A N 1
ATOM 748 C CA . PRO A 1 98 ? -9.827 4.997 13.827 1.00 96.88 98 PRO A CA 1
ATOM 749 C C . PRO A 1 98 ? -10.328 4.581 12.436 1.00 96.88 98 PRO A C 1
ATOM 751 O O . PRO A 1 98 ? -11.172 3.690 12.292 1.00 96.88 98 PRO A O 1
ATOM 754 N N . LEU A 1 99 ? -9.706 5.157 11.403 1.00 98.25 99 LEU A N 1
ATOM 755 C CA . LEU A 1 99 ? -9.612 4.541 10.080 1.00 98.25 99 LEU A CA 1
ATOM 756 C C . LEU A 1 99 ? -8.280 3.798 9.975 1.00 98.25 99 LEU A C 1
ATOM 758 O O . LEU A 1 99 ? -7.216 4.415 10.042 1.00 98.25 99 LEU A O 1
ATOM 762 N N . VAL A 1 100 ? -8.329 2.491 9.739 1.00 98.56 100 VAL A N 1
ATOM 763 C CA . VAL A 1 100 ? -7.144 1.697 9.405 1.00 98.56 100 VAL A CA 1
ATOM 764 C C . VAL A 1 100 ? -6.986 1.648 7.888 1.00 98.56 100 VAL A C 1
ATOM 766 O O . VAL A 1 100 ? -7.870 1.171 7.179 1.00 98.56 100 VAL A O 1
ATOM 769 N N . VAL A 1 101 ? -5.851 2.122 7.376 1.00 98.50 101 VAL A N 1
ATOM 770 C CA . VAL A 1 101 ? -5.511 2.031 5.948 1.00 98.50 101 VAL A CA 1
ATOM 771 C C . VAL A 1 101 ? -4.622 0.808 5.723 1.00 98.50 101 VAL A C 1
ATOM 773 O O . VAL A 1 101 ? -3.478 0.786 6.177 1.00 98.50 101 VAL A O 1
ATOM 776 N N . ILE A 1 102 ? -5.122 -0.202 5.006 1.00 98.50 102 ILE A N 1
ATOM 777 C CA . ILE A 1 102 ? -4.320 -1.369 4.611 1.00 98.50 102 ILE A CA 1
ATOM 778 C C . ILE A 1 102 ? -3.566 -1.016 3.331 1.00 98.50 102 ILE A C 1
ATOM 780 O O . ILE A 1 102 ? -4.114 -1.045 2.228 1.00 98.50 102 ILE A O 1
ATOM 784 N N . GLN A 1 103 ? -2.294 -0.664 3.496 1.00 98.06 103 GLN A N 1
ATOM 785 C CA . GLN A 1 103 ? -1.380 -0.368 2.399 1.00 98.06 103 GLN A CA 1
ATOM 786 C C . GLN A 1 103 ? -0.851 -1.663 1.752 1.00 98.06 103 GLN A C 1
ATOM 788 O O . GLN A 1 103 ? -0.363 -2.547 2.464 1.00 98.06 103 GLN A O 1
ATOM 793 N N . PRO A 1 104 ? -0.866 -1.775 0.410 1.00 98.00 104 PRO A N 1
ATOM 794 C CA . PRO A 1 104 ? -0.189 -2.856 -0.282 1.00 98.00 104 PRO A CA 1
ATOM 795 C C . PRO A 1 104 ? 1.331 -2.650 -0.301 1.00 98.00 104 PRO A C 1
ATOM 797 O O . PRO A 1 104 ? 1.859 -1.592 0.036 1.00 98.00 104 PRO A O 1
ATOM 800 N N . VAL A 1 105 ? 2.045 -3.649 -0.804 1.00 98.12 105 VAL A N 1
ATOM 801 C CA . VAL A 1 105 ? 3.436 -3.502 -1.257 1.00 98.12 105 VAL A CA 1
ATOM 802 C C . VAL A 1 105 ? 3.508 -3.670 -2.773 1.00 98.12 105 VAL A C 1
ATOM 804 O O . VAL A 1 105 ? 2.520 -4.040 -3.403 1.00 98.12 105 VAL A O 1
ATOM 807 N N . LYS A 1 106 ? 4.663 -3.402 -3.392 1.00 98.44 106 LYS A N 1
ATOM 808 C CA . LYS A 1 106 ? 4.837 -3.629 -4.833 1.00 98.44 106 LYS A CA 1
ATOM 809 C C . LYS A 1 106 ? 4.913 -5.135 -5.094 1.00 98.44 106 LYS A C 1
ATOM 811 O O . LYS A 1 106 ? 5.998 -5.716 -5.006 1.00 98.44 106 LYS A O 1
ATOM 816 N N . GLY A 1 107 ? 3.785 -5.752 -5.441 1.00 98.31 107 GLY A N 1
ATOM 817 C CA . GLY A 1 107 ? 3.638 -7.201 -5.584 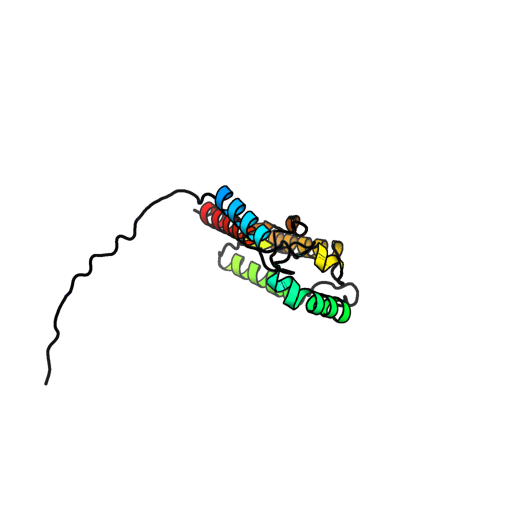1.00 98.31 107 GLY A CA 1
ATOM 818 C C . GLY A 1 107 ? 4.691 -7.805 -6.511 1.00 98.31 107 GLY A C 1
ATOM 819 O O . GLY A 1 107 ? 5.444 -8.679 -6.098 1.00 98.31 107 GLY A O 1
ATOM 820 N N . ALA A 1 108 ? 4.871 -7.227 -7.703 1.00 97.56 108 ALA A N 1
ATOM 821 C CA . ALA A 1 108 ? 5.859 -7.691 -8.686 1.00 97.56 108 ALA A CA 1
ATOM 822 C C . ALA A 1 108 ? 7.322 -7.689 -8.181 1.00 97.56 108 ALA A C 1
ATOM 824 O O . ALA A 1 108 ? 8.161 -8.445 -8.675 1.00 97.56 108 ALA A O 1
ATOM 825 N N . ALA A 1 109 ? 7.653 -6.844 -7.201 1.00 97.56 109 ALA A N 1
ATOM 826 C CA . ALA A 1 109 ? 8.974 -6.835 -6.578 1.00 97.56 109 ALA A CA 1
ATOM 827 C C . ALA A 1 109 ? 9.051 -7.789 -5.381 1.00 97.56 109 ALA A C 1
ATOM 829 O O . ALA A 1 109 ? 10.055 -8.479 -5.213 1.00 97.56 109 ALA A O 1
ATOM 830 N N . TYR A 1 110 ? 7.993 -7.856 -4.570 1.00 97.50 110 TYR A N 1
ATOM 831 C CA . TYR A 1 110 ? 7.916 -8.760 -3.422 1.00 97.50 110 TYR A CA 1
ATOM 832 C C . TYR A 1 110 ? 7.829 -10.236 -3.821 1.00 97.50 110 TYR A C 1
ATOM 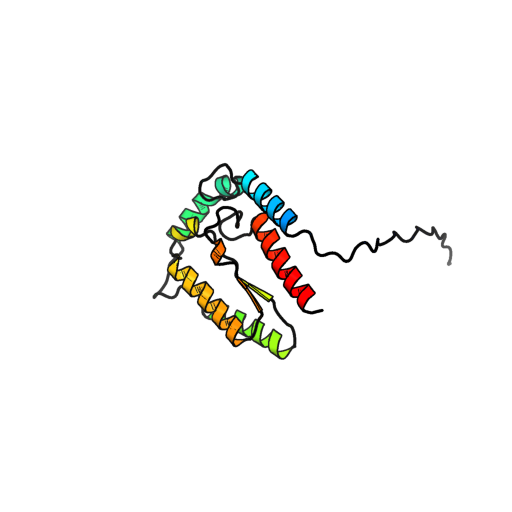834 O O . TYR A 1 110 ? 8.356 -11.079 -3.097 1.00 97.50 110 TYR A O 1
ATOM 842 N N . ASP A 1 111 ? 7.277 -10.551 -4.993 1.00 97.38 111 ASP A N 1
ATOM 843 C CA . ASP A 1 111 ? 7.239 -11.909 -5.555 1.00 97.38 111 ASP A CA 1
ATOM 844 C C . ASP A 1 111 ? 8.639 -12.503 -5.790 1.00 97.38 111 ASP A C 1
ATOM 846 O O . ASP A 1 111 ? 8.794 -13.713 -5.921 1.00 97.38 111 ASP A O 1
ATOM 850 N N . GLN A 1 112 ? 9.680 -11.665 -5.787 1.00 96.69 112 GLN A N 1
ATOM 851 C CA . GLN A 1 112 ? 11.083 -12.073 -5.900 1.00 96.69 112 GLN A CA 1
ATOM 852 C C . GLN A 1 112 ? 11.762 -12.278 -4.531 1.00 96.69 112 GLN A C 1
ATOM 854 O O . GLN A 1 112 ? 12.985 -12.437 -4.462 1.00 96.69 112 GLN A O 1
ATOM 859 N N . THR A 1 113 ? 10.992 -12.230 -3.440 1.00 95.75 113 THR A N 1
ATOM 860 C CA . THR A 1 113 ? 11.459 -12.313 -2.049 1.00 95.75 113 THR A CA 1
ATOM 861 C C . THR A 1 113 ? 10.830 -13.504 -1.318 1.00 95.75 113 THR A C 1
ATOM 863 O O . THR A 1 113 ? 10.069 -14.275 -1.895 1.00 95.75 113 THR A O 1
ATOM 866 N N . ALA A 1 114 ? 11.136 -13.661 -0.027 1.00 94.25 114 ALA A N 1
ATOM 867 C CA . ALA A 1 114 ? 10.517 -14.692 0.806 1.00 94.25 114 ALA A CA 1
ATOM 868 C C . ALA A 1 114 ? 9.023 -14.433 1.106 1.00 94.25 114 ALA A C 1
ATOM 870 O O . ALA A 1 114 ? 8.329 -15.354 1.521 1.00 94.25 114 ALA A O 1
ATOM 871 N N . TYR A 1 115 ? 8.522 -13.210 0.894 1.00 95.00 115 TYR A N 1
ATOM 872 C CA . TYR A 1 115 ? 7.130 -12.827 1.150 1.00 95.00 115 TYR A CA 1
ATOM 873 C C . TYR A 1 115 ? 6.302 -12.917 -0.132 1.00 95.00 115 TYR A C 1
ATOM 875 O O . TYR A 1 115 ? 6.051 -11.915 -0.808 1.00 95.00 115 TYR A O 1
ATOM 883 N N . THR A 1 116 ? 5.911 -14.145 -0.466 1.00 93.38 116 THR A N 1
ATOM 884 C CA . THR A 1 116 ? 5.095 -14.479 -1.641 1.00 93.38 116 THR A CA 1
ATOM 885 C C . THR A 1 116 ? 3.730 -13.792 -1.610 1.00 93.38 116 THR A C 1
ATOM 887 O O . THR A 1 116 ? 3.298 -13.286 -0.575 1.00 93.38 116 THR A O 1
ATOM 890 N N . ARG A 1 117 ? 3.020 -13.803 -2.742 1.00 96.38 117 ARG A N 1
ATOM 891 C CA . ARG A 1 117 ? 1.634 -13.325 -2.818 1.00 96.38 117 ARG A CA 1
ATOM 892 C C . ARG A 1 117 ? 0.739 -13.952 -1.747 1.00 96.38 117 ARG A C 1
ATOM 894 O O . ARG A 1 117 ? 0.023 -13.221 -1.078 1.00 96.38 117 ARG A O 1
ATOM 901 N N . ASP A 1 118 ? 0.823 -15.268 -1.563 1.00 94.69 118 ASP A N 1
ATOM 902 C CA . ASP A 1 118 ? 0.003 -15.982 -0.576 1.00 94.69 118 ASP A CA 1
ATOM 903 C C . ASP A 1 118 ? 0.326 -15.525 0.848 1.00 94.69 118 ASP A C 1
ATOM 905 O O . ASP A 1 118 ? -0.581 -15.213 1.610 1.00 94.69 118 ASP A O 1
ATOM 909 N N . ALA A 1 119 ? 1.613 -15.354 1.174 1.00 94.25 119 ALA A N 1
ATOM 910 C CA . ALA A 1 119 ? 1.998 -14.782 2.457 1.00 94.25 119 ALA A CA 1
ATOM 911 C C . ALA A 1 119 ? 1.360 -13.392 2.642 1.00 94.25 119 ALA A C 1
ATOM 913 O O . ALA A 1 119 ? 0.697 -13.124 3.640 1.00 94.25 119 ALA A O 1
ATOM 914 N N . ARG A 1 120 ? 1.507 -12.491 1.668 1.00 96.88 120 ARG A N 1
ATOM 915 C CA . ARG A 1 120 ? 0.925 -11.143 1.773 1.00 96.88 120 ARG A CA 1
ATOM 916 C C . ARG A 1 120 ? -0.601 -11.169 1.890 1.00 96.88 120 ARG A C 1
ATOM 918 O O . ARG A 1 120 ? -1.148 -10.367 2.639 1.00 96.88 120 ARG A O 1
ATOM 925 N N . ALA A 1 121 ? -1.276 -12.096 1.213 1.00 97.00 121 ALA A N 1
ATOM 926 C CA . ALA A 1 121 ? -2.711 -12.310 1.373 1.00 97.00 121 ALA A CA 1
ATOM 927 C C . ALA A 1 121 ? -3.064 -12.695 2.820 1.00 97.00 121 ALA A C 1
ATOM 929 O O . ALA A 1 121 ? -3.936 -12.055 3.408 1.00 97.00 121 ALA A O 1
ATOM 930 N N . ASP A 1 122 ? -2.319 -13.629 3.424 1.00 95.69 122 ASP A N 1
ATOM 931 C CA . ASP A 1 122 ? -2.486 -14.004 4.835 1.00 95.69 122 ASP A CA 1
ATOM 932 C C . ASP A 1 122 ? -2.272 -12.802 5.773 1.00 95.69 122 ASP A C 1
ATOM 934 O O . ASP A 1 122 ? -3.006 -12.632 6.747 1.00 95.69 122 ASP A O 1
ATOM 938 N N . TYR A 1 123 ? -1.295 -11.934 5.478 1.00 96.19 123 TYR A N 1
ATOM 939 C CA . TYR A 1 123 ? -1.087 -10.688 6.226 1.00 96.19 123 TYR A CA 1
ATOM 940 C C . TYR A 1 123 ? -2.305 -9.762 6.138 1.00 96.19 123 TYR A C 1
ATOM 942 O O . TYR A 1 123 ? -2.775 -9.260 7.161 1.00 96.19 123 TYR A O 1
ATOM 950 N N . TYR A 1 124 ? -2.842 -9.536 4.936 1.00 97.88 124 TYR A N 1
ATOM 951 C CA . TYR A 1 124 ? -4.012 -8.676 4.764 1.00 97.88 124 TYR A CA 1
ATOM 952 C C . TYR A 1 124 ? -5.237 -9.239 5.497 1.00 97.88 124 TYR A C 1
ATOM 954 O O . TYR A 1 124 ? -5.940 -8.486 6.170 1.00 97.88 124 TYR A O 1
ATOM 962 N N . ASP A 1 125 ? -5.459 -10.554 5.451 1.00 97.75 125 ASP A N 1
ATOM 963 C CA . ASP A 1 125 ? -6.556 -11.213 6.171 1.00 97.75 125 ASP A CA 1
ATOM 964 C C . ASP A 1 125 ? -6.397 -11.140 7.692 1.00 97.75 125 ASP A C 1
ATOM 966 O O . ASP A 1 125 ? -7.375 -10.900 8.410 1.00 97.75 125 ASP A O 1
ATOM 970 N N . MET A 1 126 ? -5.168 -11.270 8.193 1.00 97.25 126 MET A N 1
ATOM 971 C CA . MET A 1 126 ? -4.848 -11.086 9.608 1.00 97.25 126 MET A CA 1
ATOM 972 C C . MET A 1 126 ? -5.226 -9.675 10.084 1.00 97.25 126 MET A C 1
ATOM 974 O O . MET A 1 126 ? -5.941 -9.536 11.079 1.00 97.25 126 MET A O 1
ATOM 978 N N . ILE A 1 127 ? -4.826 -8.629 9.349 1.00 98.12 127 ILE A N 1
ATOM 979 C CA . ILE A 1 127 ? -5.150 -7.237 9.702 1.00 98.12 127 ILE A CA 1
ATOM 980 C C . ILE A 1 127 ? -6.656 -6.967 9.599 1.00 98.12 127 ILE A C 1
ATOM 982 O O . ILE A 1 127 ? -7.237 -6.403 10.527 1.00 98.12 127 ILE A O 1
ATOM 986 N N . ARG A 1 128 ? -7.326 -7.428 8.531 1.00 98.44 128 ARG A N 1
ATOM 987 C CA . ARG A 1 128 ? -8.794 -7.327 8.403 1.00 98.44 128 ARG A CA 1
ATOM 988 C C . ARG A 1 128 ? -9.511 -7.966 9.585 1.00 98.44 128 ARG A C 1
ATOM 990 O O . ARG A 1 128 ? -10.463 -7.391 10.107 1.00 98.44 128 ARG A O 1
ATOM 997 N N . THR A 1 129 ? -9.051 -9.139 10.018 1.00 98.06 129 THR A N 1
ATOM 998 C CA . THR A 1 129 ? -9.635 -9.871 11.146 1.00 98.06 129 THR A CA 1
ATOM 999 C C . THR A 1 129 ? -9.485 -9.091 12.451 1.00 98.06 129 THR A C 1
ATOM 1001 O O . THR A 1 129 ? -10.460 -8.960 13.195 1.00 98.06 129 THR A O 1
ATOM 1004 N N . ALA A 1 130 ? -8.303 -8.525 12.716 1.00 98.06 130 ALA A N 1
ATOM 1005 C CA . ALA A 1 130 ? -8.064 -7.682 13.887 1.00 98.06 130 ALA A CA 1
ATOM 1006 C C . ALA A 1 130 ? -8.968 -6.434 13.883 1.00 98.06 130 ALA A C 1
ATOM 1008 O O . ALA A 1 130 ? -9.665 -6.170 14.866 1.00 98.06 130 AL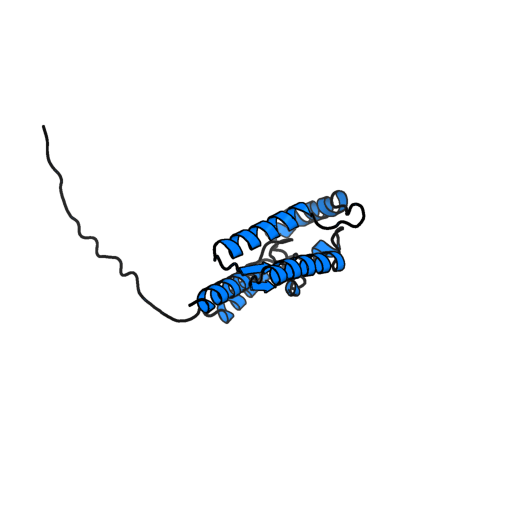A A O 1
ATOM 1009 N N . CYS A 1 131 ? -9.055 -5.723 12.754 1.00 98.25 131 CYS A N 1
ATOM 1010 C CA . CYS A 1 131 ? -9.953 -4.575 12.606 1.00 98.25 131 CYS A CA 1
ATOM 1011 C C . CYS A 1 131 ? -11.425 -4.958 12.796 1.00 98.25 131 CYS A C 1
ATOM 1013 O O . CYS A 1 131 ? -12.146 -4.277 13.525 1.00 98.25 131 CYS A O 1
ATOM 1015 N N . SER A 1 132 ? -11.868 -6.067 12.195 1.00 97.69 132 SER A N 1
ATOM 1016 C CA . SER A 1 132 ? -13.243 -6.556 12.321 1.00 97.69 132 SER A CA 1
ATOM 1017 C C . SER A 1 132 ? -13.597 -6.914 13.763 1.00 97.69 132 SER A C 1
ATOM 1019 O O . SER A 1 132 ? -14.711 -6.623 14.192 1.00 97.69 132 SER A O 1
ATOM 1021 N N . ARG A 1 133 ? -12.675 -7.525 14.519 1.00 96.75 133 ARG A N 1
ATOM 1022 C CA . ARG A 1 133 ? -12.865 -7.821 15.949 1.00 96.75 133 ARG A CA 1
ATOM 1023 C C . ARG A 1 133 ? -13.015 -6.553 16.784 1.00 96.75 133 ARG A C 1
ATOM 1025 O O . ARG A 1 133 ? -13.819 -6.537 17.710 1.00 96.75 133 ARG A O 1
ATOM 1032 N N . ALA A 1 134 ? -12.251 -5.512 16.460 1.00 96.25 134 ALA A N 1
ATOM 1033 C CA . ALA A 1 134 ? -12.301 -4.229 17.155 1.00 96.25 134 ALA A CA 1
ATOM 1034 C C . ALA A 1 134 ? -13.467 -3.326 16.710 1.00 96.25 134 ALA A C 1
ATOM 1036 O O . ALA A 1 134 ? -13.743 -2.325 17.366 1.00 96.25 134 ALA A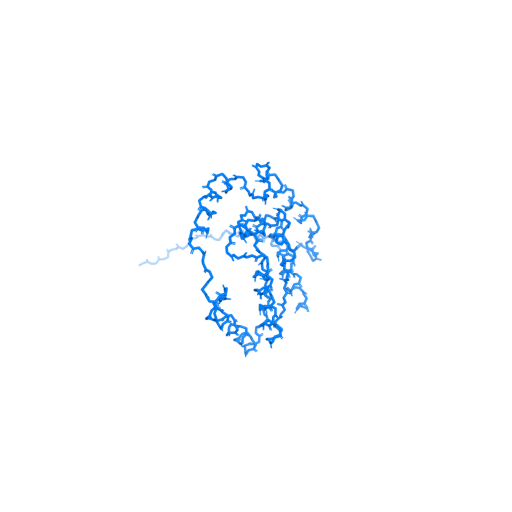 O 1
ATOM 1037 N N . GLY A 1 135 ? -14.139 -3.652 15.599 1.00 95.88 135 GLY A N 1
ATOM 1038 C CA . GLY A 1 135 ? -15.135 -2.776 14.976 1.00 95.88 135 GLY A CA 1
ATOM 1039 C C . GLY A 1 135 ? -14.530 -1.538 14.301 1.00 95.88 135 GLY A C 1
ATOM 1040 O O . GLY A 1 135 ? -15.230 -0.548 14.107 1.00 95.88 135 GLY A O 1
ATOM 1041 N N . ALA A 1 136 ? -13.239 -1.570 13.956 1.00 97.06 136 ALA A N 1
ATOM 1042 C CA . ALA A 1 136 ? -12.548 -0.459 13.305 1.00 97.06 136 ALA A CA 1
ATOM 1043 C C . ALA A 1 136 ? -12.918 -0.358 11.816 1.00 97.06 136 ALA A C 1
ATOM 1045 O O . ALA A 1 136 ? -13.044 -1.374 11.125 1.00 97.06 136 ALA A O 1
ATOM 1046 N N . ARG A 1 137 ? -13.047 0.871 11.295 1.00 97.06 137 ARG A N 1
ATOM 1047 C CA . ARG A 1 137 ? -13.260 1.107 9.858 1.00 97.06 137 ARG A CA 1
ATOM 1048 C C . ARG A 1 137 ? -11.959 0.860 9.098 1.00 97.06 137 ARG A C 1
ATOM 1050 O O . ARG A 1 137 ? -10.881 1.211 9.573 1.00 97.06 137 ARG A O 1
ATOM 1057 N N . VAL A 1 138 ? -12.069 0.286 7.901 1.00 98.44 138 VAL A N 1
ATOM 1058 C CA . VAL A 1 138 ? -10.918 -0.084 7.068 1.00 98.44 138 VAL A CA 1
ATOM 1059 C C . VAL A 1 138 ? -11.037 0.547 5.684 1.00 98.44 138 VAL A C 1
ATOM 1061 O O . VAL A 1 138 ? -12.069 0.411 5.030 1.00 98.44 138 VAL A O 1
ATOM 1064 N N . ALA A 1 139 ? -9.966 1.193 5.226 1.00 98.56 139 ALA A N 1
ATOM 1065 C CA . ALA A 1 139 ? -9.737 1.512 3.821 1.00 98.56 139 ALA A CA 1
ATOM 1066 C C . ALA A 1 139 ? -8.688 0.538 3.273 1.00 98.56 139 ALA A C 1
ATOM 1068 O O . ALA A 1 139 ? -7.504 0.631 3.600 1.00 98.56 139 ALA A O 1
ATOM 1069 N N . ASP A 1 140 ? -9.136 -0.434 2.483 1.00 98.69 140 ASP A N 1
ATOM 1070 C CA . ASP A 1 140 ? -8.302 -1.538 2.018 1.00 98.69 140 ASP A CA 1
ATOM 1071 C C . ASP A 1 140 ? -7.829 -1.316 0.580 1.00 98.69 140 ASP A C 1
ATOM 1073 O O . ASP A 1 140 ? -8.641 -1.254 -0.341 1.00 98.69 140 ASP A O 1
ATOM 1077 N N . PHE A 1 141 ? -6.512 -1.208 0.402 1.00 98.81 141 PHE A N 1
ATOM 1078 C CA . PHE A 1 141 ? -5.864 -1.038 -0.899 1.00 98.81 141 PHE A CA 1
ATOM 1079 C C . PHE A 1 141 ? -4.980 -2.230 -1.279 1.00 98.81 141 PHE A C 1
ATOM 1081 O O . PHE A 1 141 ? -4.164 -2.126 -2.196 1.00 98.81 141 PHE A O 1
ATOM 1088 N N . SER A 1 142 ? -5.111 -3.369 -0.596 1.00 98.50 142 SER A N 1
ATOM 1089 C CA . SER A 1 142 ? -4.371 -4.594 -0.937 1.00 98.50 142 SER A CA 1
ATOM 1090 C C . SER A 1 142 ? -4.600 -5.045 -2.387 1.00 98.50 142 SER A C 1
ATOM 1092 O O . SER A 1 142 ? -3.686 -5.568 -3.019 1.00 98.50 142 SER A O 1
ATOM 1094 N N . ASP A 1 143 ? -5.771 -4.748 -2.963 1.00 98.25 143 ASP A N 1
ATOM 1095 C CA . ASP A 1 143 ? -6.098 -5.006 -4.371 1.00 98.25 143 ASP A CA 1
ATOM 1096 C C . ASP A 1 143 ? -5.220 -4.213 -5.363 1.00 98.25 143 ASP A C 1
ATOM 1098 O O . ASP A 1 143 ? -5.185 -4.531 -6.553 1.00 98.25 143 ASP A O 1
ATOM 1102 N N . LYS A 1 144 ? -4.492 -3.191 -4.891 1.00 98.56 144 LYS A N 1
ATOM 1103 C CA . LYS A 1 144 ? -3.588 -2.358 -5.697 1.00 98.56 144 LYS A CA 1
ATOM 1104 C C . LYS A 1 144 ? -2.141 -2.841 -5.716 1.00 98.56 144 LYS A C 1
ATOM 1106 O O . LYS A 1 144 ? -1.326 -2.201 -6.377 1.00 98.56 144 LYS A O 1
ATOM 1111 N N . GLU A 1 145 ? -1.790 -3.951 -5.059 1.00 98.38 145 GLU A N 1
ATOM 1112 C CA . GLU A 1 145 ? -0.392 -4.422 -4.981 1.00 98.38 145 GLU A CA 1
ATOM 1113 C C . GLU A 1 145 ? 0.266 -4.658 -6.357 1.00 98.38 145 GLU A C 1
ATOM 1115 O O . GLU A 1 145 ? 1.483 -4.520 -6.502 1.00 98.38 145 GLU A O 1
ATOM 1120 N N . TYR A 1 146 ? -0.540 -4.958 -7.381 1.00 98.50 146 TYR A N 1
ATOM 1121 C CA . TYR A 1 146 ? -0.093 -5.174 -8.760 1.00 98.50 146 TYR A CA 1
ATOM 1122 C C . TYR A 1 146 ? -0.404 -4.010 -9.716 1.00 98.50 146 TYR A C 1
ATOM 1124 O O . TYR A 1 146 ? -0.066 -4.109 -10.894 1.00 98.50 146 TYR A O 1
ATOM 1132 N N . ASP A 1 147 ? -0.994 -2.896 -9.256 1.00 98.50 147 ASP A N 1
ATOM 1133 C CA . ASP A 1 147 ? -1.046 -1.677 -10.076 1.00 98.50 147 ASP A CA 1
ATOM 1134 C C . ASP A 1 147 ? 0.365 -1.056 -10.095 1.00 98.50 147 ASP A C 1
ATOM 1136 O O . ASP A 1 147 ? 0.858 -0.598 -9.053 1.00 98.50 147 ASP A O 1
ATOM 1140 N N . PRO A 1 148 ? 1.046 -1.018 -11.259 1.00 98.12 148 PRO A N 1
ATOM 1141 C CA . PRO A 1 148 ? 2.430 -0.563 -11.336 1.00 98.12 148 PRO A CA 1
ATOM 1142 C C . PRO A 1 148 ? 2.593 0.884 -10.870 1.00 98.12 148 PRO A C 1
ATOM 1144 O O . PRO A 1 148 ? 3.676 1.252 -10.430 1.00 98.12 148 PRO A O 1
ATOM 1147 N N . LEU A 1 149 ? 1.540 1.698 -10.896 1.00 98.56 149 LEU A N 1
ATOM 1148 C CA . LEU A 1 149 ? 1.610 3.122 -10.598 1.00 98.56 149 LEU A CA 1
ATOM 1149 C C . LEU A 1 149 ? 1.199 3.461 -9.166 1.00 98.56 149 LEU A C 1
ATOM 1151 O O . LEU A 1 149 ? 1.342 4.618 -8.781 1.00 98.56 149 LEU A O 1
ATOM 1155 N N . PHE A 1 150 ? 0.692 2.518 -8.365 1.00 98.81 150 PHE A N 1
ATOM 1156 C CA . PHE A 1 150 ? 0.153 2.824 -7.030 1.00 98.81 150 PHE A CA 1
ATOM 1157 C C . PHE A 1 150 ? 1.237 3.181 -6.000 1.00 98.81 150 PHE A C 1
ATOM 1159 O O . PHE A 1 150 ? 1.042 4.058 -5.158 1.00 98.81 150 PHE A O 1
ATOM 1166 N N . LEU A 1 151 ? 2.414 2.561 -6.109 1.00 98.81 151 LEU A N 1
ATOM 1167 C CA . LEU A 1 151 ? 3.551 2.766 -5.205 1.00 98.81 151 LEU A CA 1
ATOM 1168 C C . LEU A 1 151 ? 4.775 3.281 -5.974 1.00 98.81 151 LEU A C 1
ATOM 1170 O O . LEU A 1 151 ? 5.080 2.792 -7.065 1.00 98.81 151 LEU A O 1
ATOM 1174 N N . ARG A 1 152 ? 5.495 4.256 -5.408 1.00 98.50 152 ARG A N 1
ATOM 1175 C CA . ARG A 1 152 ? 6.693 4.859 -6.032 1.00 98.50 152 ARG A CA 1
ATOM 1176 C C . ARG A 1 152 ? 7.960 4.028 -5.844 1.00 98.50 152 ARG A C 1
ATOM 1178 O O . ARG A 1 152 ? 8.890 4.129 -6.636 1.00 98.50 152 ARG A O 1
ATOM 1185 N N . ASP A 1 153 ? 7.997 3.227 -4.793 1.00 98.25 153 ASP A N 1
ATOM 1186 C CA . ASP A 1 153 ? 9.062 2.284 -4.467 1.00 98.25 153 ASP A CA 1
ATOM 1187 C C . ASP A 1 153 ? 8.421 0.978 -3.967 1.00 98.25 153 ASP A C 1
ATOM 1189 O O . ASP A 1 153 ? 7.269 0.689 -4.305 1.00 98.25 153 ASP A O 1
ATOM 1193 N N . TYR A 1 154 ? 9.167 0.143 -3.244 1.00 97.25 154 TYR A N 1
ATOM 1194 C CA . TYR A 1 154 ? 8.708 -1.180 -2.818 1.00 97.25 154 T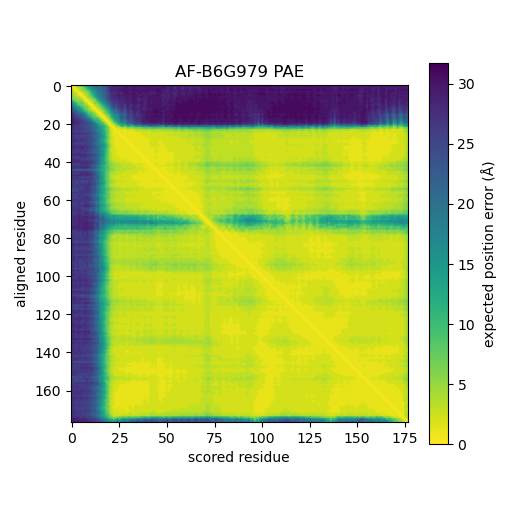YR A CA 1
ATOM 1195 C C . TYR A 1 154 ? 7.486 -1.147 -1.882 1.00 97.25 154 TYR A C 1
ATOM 1197 O O . TYR A 1 154 ? 6.760 -2.139 -1.837 1.00 97.25 154 TYR A O 1
ATOM 1205 N N . SER A 1 155 ? 7.224 -0.040 -1.176 1.00 96.94 155 SER A N 1
ATOM 1206 C CA . SER A 1 155 ? 6.111 0.053 -0.215 1.00 96.94 155 SER A CA 1
ATOM 1207 C C . SER A 1 155 ? 5.471 1.435 -0.088 1.00 96.94 155 SER A C 1
ATOM 1209 O O . SER A 1 155 ? 4.355 1.525 0.406 1.00 96.94 155 SER A O 1
ATOM 1211 N N . HIS A 1 156 ? 6.131 2.525 -0.487 1.00 98.25 156 HIS A N 1
ATOM 1212 C CA . HIS A 1 156 ? 5.584 3.869 -0.290 1.00 98.25 156 HIS A CA 1
ATOM 1213 C C . HIS A 1 156 ? 4.627 4.270 -1.418 1.00 98.25 156 HIS A C 1
ATOM 1215 O O . HIS A 1 156 ? 4.923 4.009 -2.592 1.00 98.25 156 HIS A O 1
ATOM 1221 N N . PRO A 1 157 ? 3.527 4.978 -1.102 1.00 98.44 157 PRO A N 1
ATOM 1222 C CA . PRO A 1 157 ? 2.573 5.431 -2.103 1.00 98.44 157 PRO A CA 1
ATOM 1223 C C . PRO A 1 157 ? 3.229 6.379 -3.111 1.00 98.44 157 PRO A C 1
ATOM 1225 O O . PRO A 1 157 ? 4.092 7.199 -2.780 1.00 98.44 157 PRO A O 1
ATOM 1228 N N . SER A 1 158 ? 2.821 6.250 -4.370 1.00 98.75 158 SER A N 1
ATOM 1229 C CA . SER A 1 158 ? 3.101 7.242 -5.406 1.00 98.75 158 SER A CA 1
ATOM 1230 C C . SER A 1 158 ? 2.170 8.449 -5.260 1.00 98.75 158 SER A C 1
ATOM 1232 O O . SER A 1 158 ? 1.307 8.476 -4.386 1.00 98.75 158 SER A O 1
ATOM 1234 N N . ALA A 1 159 ? 2.283 9.429 -6.160 1.00 98.69 159 ALA A N 1
ATOM 1235 C CA . ALA A 1 159 ? 1.297 10.510 -6.235 1.00 98.69 159 ALA A CA 1
ATOM 1236 C C . ALA A 1 159 ? -0.137 9.977 -6.448 1.00 98.69 159 ALA A C 1
ATOM 1238 O O . ALA A 1 159 ? -1.086 10.521 -5.891 1.00 98.69 159 ALA A O 1
ATOM 1239 N N . TYR A 1 160 ? -0.292 8.878 -7.195 1.00 98.81 160 TYR A N 1
ATOM 1240 C CA . TYR A 1 160 ? -1.571 8.197 -7.383 1.00 98.81 160 TYR A CA 1
ATOM 1241 C C . TYR A 1 160 ? -2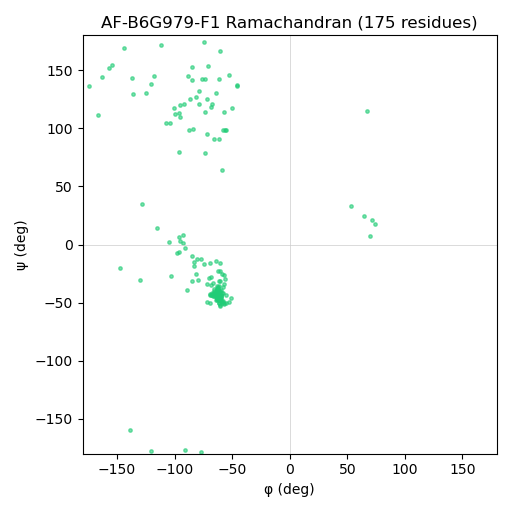.059 7.504 -6.102 1.00 98.81 160 TYR A C 1
ATOM 1243 O O . TYR A 1 160 ? -3.197 7.733 -5.684 1.00 98.81 160 TYR A O 1
ATOM 1251 N N . GLY A 1 161 ? -1.203 6.709 -5.450 1.00 98.69 161 GLY A N 1
ATOM 1252 C CA . GLY A 1 161 ? -1.553 6.050 -4.186 1.00 98.69 161 GLY A CA 1
ATOM 1253 C C . GLY A 1 161 ? -1.918 7.057 -3.093 1.00 98.69 161 GLY A C 1
ATOM 1254 O O . GLY A 1 161 ? -2.941 6.919 -2.429 1.00 98.69 161 GLY A O 1
ATOM 1255 N N . SER A 1 162 ? -1.147 8.143 -2.975 1.00 98.75 162 SER A N 1
ATOM 1256 C CA . SER A 1 162 ? -1.404 9.229 -2.025 1.00 98.75 162 SER A CA 1
ATOM 1257 C C . SER A 1 162 ? -2.723 9.956 -2.285 1.00 98.75 162 SER A C 1
ATOM 1259 O O . SER A 1 162 ? -3.389 10.329 -1.320 1.00 98.75 162 SER A O 1
ATOM 1261 N N . ALA A 1 163 ? -3.133 10.131 -3.546 1.00 98.69 163 ALA A N 1
ATOM 1262 C CA . ALA A 1 163 ? -4.443 10.696 -3.870 1.00 98.69 163 ALA A CA 1
ATOM 1263 C C . ALA A 1 163 ? -5.584 9.764 -3.423 1.00 98.69 163 ALA A C 1
ATOM 1265 O O . ALA A 1 163 ? -6.546 10.232 -2.818 1.00 98.69 163 ALA A O 1
ATOM 1266 N N . CYS A 1 164 ? -5.445 8.449 -3.633 1.00 98.81 164 CYS A N 1
ATOM 1267 C CA . CYS A 1 164 ? -6.435 7.458 -3.193 1.00 98.81 164 CYS A CA 1
ATOM 1268 C C . CYS A 1 164 ? -6.545 7.386 -1.664 1.00 98.81 164 CYS A C 1
ATOM 1270 O O . CYS A 1 164 ? -7.648 7.367 -1.123 1.00 98.81 164 CYS A O 1
ATOM 1272 N N . TYR A 1 165 ? -5.412 7.392 -0.955 1.00 98.62 165 TYR A N 1
ATOM 1273 C CA . TYR A 1 165 ? -5.407 7.420 0.510 1.00 98.62 165 TYR A CA 1
ATOM 1274 C C . TYR A 1 165 ? -6.052 8.700 1.038 1.00 98.62 165 TYR A C 1
ATOM 1276 O O . TYR A 1 165 ? -6.876 8.643 1.945 1.00 98.62 165 TYR A O 1
ATOM 1284 N N . SER A 1 166 ? -5.702 9.850 0.454 1.00 98.44 166 SER A N 1
ATOM 1285 C CA . SER A 1 166 ? -6.282 11.145 0.827 1.00 98.44 166 SER A CA 1
ATOM 1286 C C . SER A 1 166 ? -7.795 11.164 0.650 1.00 98.44 166 SER A C 1
ATOM 1288 O O . SER A 1 166 ? -8.492 11.654 1.535 1.00 98.44 166 SER A O 1
ATOM 1290 N N . GLN A 1 167 ? -8.303 10.583 -0.441 1.00 98.31 167 GLN A N 1
ATOM 1291 C CA . GLN A 1 167 ? -9.739 10.443 -0.652 1.00 98.31 167 GLN A CA 1
ATOM 1292 C C . GLN A 1 167 ? -10.384 9.615 0.462 1.00 98.31 167 GLN A C 1
ATOM 1294 O O . GLN A 1 167 ? -11.322 10.089 1.093 1.00 98.31 167 GLN A O 1
ATOM 1299 N N . ALA A 1 168 ? -9.854 8.423 0.754 1.00 98.31 168 ALA A N 1
ATOM 1300 C CA . ALA A 1 168 ? -10.420 7.549 1.782 1.00 98.31 168 ALA A CA 1
ATOM 1301 C C . ALA A 1 168 ? -10.410 8.194 3.180 1.00 98.31 168 ALA A C 1
ATOM 1303 O O . ALA A 1 168 ? -11.380 8.077 3.927 1.00 98.31 168 ALA A O 1
ATOM 1304 N N . MET A 1 169 ? -9.337 8.911 3.528 1.00 97.62 169 MET A N 1
ATOM 1305 C CA . MET A 1 169 ? -9.247 9.650 4.792 1.00 97.62 169 MET A CA 1
ATOM 1306 C C . MET A 1 169 ? -10.251 10.807 4.854 1.00 97.62 169 MET A C 1
ATOM 1308 O O . MET A 1 169 ? -10.870 11.023 5.893 1.00 97.62 169 MET A O 1
ATOM 1312 N N . TRP A 1 170 ? -10.444 11.534 3.752 1.00 97.06 170 TRP A N 1
ATOM 1313 C CA . TRP A 1 170 ? -11.417 12.624 3.682 1.00 97.06 170 TRP A CA 1
ATOM 1314 C C . TRP A 1 170 ? -12.863 12.119 3.739 1.00 97.06 170 TRP A C 1
ATOM 1316 O O . TRP A 1 170 ? -13.681 12.688 4.456 1.00 97.06 170 TRP A O 1
ATOM 1326 N N . GLU A 1 171 ? -13.181 11.032 3.034 1.00 96.44 171 GLU A N 1
ATOM 1327 C CA . GLU A 1 171 ? -14.497 10.381 3.086 1.00 96.44 171 GLU A CA 1
ATOM 1328 C C . GLU A 1 171 ? -14.793 9.840 4.484 1.00 96.44 171 GLU A C 1
ATOM 1330 O O . GLU A 1 171 ? -15.913 9.952 4.971 1.00 96.44 171 GLU A O 1
ATOM 1335 N N . PHE A 1 172 ? -13.788 9.282 5.160 1.00 96.44 172 PHE A N 1
ATOM 1336 C CA . PHE A 1 172 ? -13.924 8.881 6.554 1.00 96.44 172 PHE A CA 1
ATOM 1337 C C . PHE A 1 172 ? -14.227 10.079 7.455 1.00 96.44 172 PHE A C 1
ATOM 1339 O O . PHE A 1 172 ? -15.195 10.017 8.206 1.00 96.44 172 PHE A O 1
ATOM 1346 N N . TRP A 1 173 ? -13.442 11.156 7.339 1.00 94.19 173 TRP A N 1
ATOM 1347 C CA . TRP A 1 173 ? -13.591 12.368 8.146 1.00 94.19 173 TRP A CA 1
ATOM 1348 C C . TRP A 1 173 ? -14.962 13.030 7.969 1.00 94.19 173 TRP A C 1
ATOM 1350 O O . TRP A 1 173 ? -15.597 13.403 8.947 1.00 94.19 173 TRP A O 1
ATOM 1360 N N . THR A 1 174 ? -15.436 13.137 6.728 1.00 93.88 174 THR A N 1
ATOM 1361 C CA . THR A 1 174 ? -16.695 13.826 6.397 1.00 93.88 174 THR A CA 1
ATOM 1362 C C . THR A 1 174 ? -17.944 12.968 6.568 1.00 93.88 174 THR A C 1
ATOM 1364 O O . THR A 1 174 ? -19.035 13.511 6.672 1.00 93.88 174 THR A O 1
ATOM 1367 N N . ALA A 1 175 ? -17.818 11.639 6.621 1.00 86.44 175 ALA A N 1
ATOM 1368 C CA . ALA A 1 175 ? -18.938 10.752 6.948 1.00 86.44 175 ALA A CA 1
ATOM 1369 C C . ALA A 1 175 ? -19.270 10.717 8.452 1.00 86.44 175 ALA A C 1
ATOM 1371 O O . ALA A 1 175 ? -20.289 10.139 8.828 1.00 86.44 175 ALA A O 1
ATOM 1372 N N . SER A 1 176 ? -18.389 11.261 9.295 1.00 66.12 176 SER A N 1
ATOM 1373 C CA . SER A 1 176 ? -18.551 11.338 10.752 1.00 66.12 176 SER A CA 1
ATOM 1374 C C . SER A 1 176 ? -19.133 12.683 11.227 1.00 66.12 176 SER A C 1
ATOM 1376 O O . SER A 1 176 ? -19.277 12.874 12.435 1.00 66.12 176 SER A O 1
ATOM 1378 N N . GLU A 1 177 ? -19.472 13.589 10.301 1.00 52.78 177 GLU A N 1
ATOM 1379 C CA . GLU A 1 177 ? -20.267 14.811 10.538 1.00 52.78 177 GLU A CA 1
ATOM 1380 C C . GLU A 1 177 ? -21.752 14.587 10.207 1.00 52.78 177 GLU A C 1
ATOM 1382 O O . GLU A 1 177 ? -22.604 15.133 10.948 1.00 52.78 177 GLU A O 1
#

Nearest PDB structures (foldseek):
  6o93-assembly1_A  TM=7.267E-01  e=1.331E-05  Enterococcus faecalis V583
  7ddy-assembly1_D  TM=6.917E-01  e=2.667E-02  Arcticibacterium luteifluviistationis

Radius of gyration: 22.68 Å; Cα contacts (8 Å, |Δi|>4): 184; chains: 1; bounding box: 41×77×52 Å

InterPro domains:
  IPR006998 DltD [PF04914] (22-172)
  IPR006998 DltD [PTHR40039] (24-172)
  IPR036514 SGNH hydrolase superfamily [G3DSA:3.40.50.1110] (45-173)

Secondary structure (DSSP, 8-state):
-------------------------HHHHHHHHHHHHHHH-TT-TT---HHHIIIIIHHHHHHHHHH---BTTB-S-HHHHHHHHHHHHHHHHHT--PEEEE----HHHHTTSSS-HHHHHHHHHHHHHHHHHHT-EEEE-GGGTT-TTTBSSSSSB-HHHHHHHHHHHHHHHHTT-

Foldseek 3Di:
DDDDDDDDDPDDPDPPDPDDPDDPPLVVQLVVLLVQLCVQQVPDPLSARPVCCVPPLVVVLVCQAVPPDQPPVNPDDPVVLVVVLVVLVVCLVVVNADEAEAFAFQQVSCCSGPCHPVNVVVVLVSVVVSCVVSVHHYDYPNVCNPVSRQANDGTHGGSNVVSSVVVVVVCVVVVVD